Protein 1WP7 (pdb70)

Secondary structure (DSSP, 8-state):
-HHHHHHHHHHHHHHHHHHHHHHHHHHHHHHH---HHHHHHHHHHHHHHHHHHHHHHHHHHTT-/-HHHHHHHHHHHHHHHHHHHHHHHHHHHHHHH--HHHHHHHHHHHHHHHHHHHHHHHHHHTT-/-HHHHHHHHHHH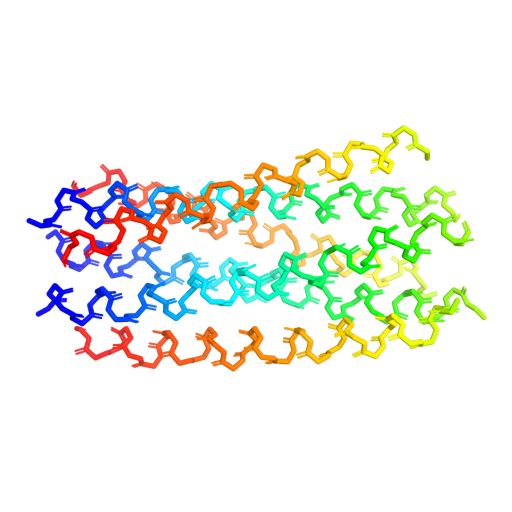HHHHHHHHHHHHHHHHHHHH--HHHHHHHHHHHHHHHHHHHHHHHHHT-

Solvent-accessible surface area: 8552 Å² total; per-residue (Å²): 84,47,117,78,1,38,41,0,2,79,14,2,2,68,0,0,34,30,8,6,52,6,14,70,36,8,13,117,0,0,68,44,56,146,117,42,86,57,44,18,67,38,0,68,110,1,4,85,59,0,57,85,70,0,121,53,0,47,156,41,5,114,67,34,90,44,121,83,1,46,41,0,2,82,17,1,2,63,0,0,34,35,8,5,50,2,13,55,58,6,13,113,0,3,85,60,68,109,32,90,56,28,24,71,30,0,65,101,9,3,66,64,0,48,83,72,2,135,74,0,64,131,38,4,109,63,34,103,65,75,91,0,49,45,0,2,75,14,0,3,53,0,0,27,29,9,6,49,2,14,45,38,8,9,112,9,5,92,81,112,118,92,63,27,70,41,0,71,103,3,4,79,63,0,57,68,81,5,112,75,0,62,154,50,2,97,64,31

GO terms:
  GO:0055036 virion membrane (C, EXP)
  GO:0020002 host cell plasma membrane (C, EXP)
  GO:0039663 membrane fusion involved in viral entry into host cell (P, IDA)

CATH classification: 1.10.287.770

Nearest PDB structures (foldseek):
  1wp7-assembly1_A  TM=1.016E+00  e=1.579E-08  Henipavirus nipahense
  1wp8-assembly1_A  TM=1.008E+00  e=9.014E-08  Henipavirus hendraense
  1wp8-assembly1_B  TM=9.893E-01  e=4.240E-07  Henipavirus hendraense
  1wp7-assembly1_B  TM=1.016E+00  e=4.095E-08  Henipavirus nipahense
  1wp8-assembly1_C  TM=9.743E-01  e=8.949E-07  Henipavirus hendraense

B-factor: mean 42.08, std 13.51, range [15.04, 91.25]

Foldseek 3Di:
DVVLLVQLVVLLVLLVVLQVVLVVLVVVLVVVVCVNVCSVVVSVVSNVSSVVSNVVSVVSVVVD/DVVLLVVLVVLLVLLVVLVVQLVVLVVVVVVVCVNCVSVVSNVVSNVSSVVSNVVSVVSVVVD/DVVLLVVLVVLLVLLVVLVVVLVVLVVVVVVVCPVSVVVSVVSNVSSVVSNVVSVVSVVVD

Sequence (188 aa):
NINKLKSSIESTNEAVVKLQETAEKTVYVLTALQDISSQISSMNQSLQQSKDYIKEAQRLLDTVNINKLKSSIESTNEAVVKLQETAEKTVYVLTALDISSQISSMNQSLQQSKDYIKEAQRLLDTVNINKLKSSIESTNEAVVKLQETAEKTVYVLTALSSQISSMNQSLQQSKDYIKEAQRLLDTV

Organism: Nipah virus (NCBI:txid3052225)

Structure (mmCIF, N/CA/C/O backbone):
data_1WP7
#
_entry.id   1WP7
#
_cell.length_a   31.664
_cell.length_b   31.725
_cell.length_c   51.256
_cell.angle_alpha   80.71
_cell.angle_beta   86.34
_cell.angle_gamma   65.81
#
_symmetry.space_group_name_H-M   'P 1'
#
loop_
_entity.id
_entity.type
_entity.pdbx_description
1 polymer 'fusion protein'
2 water water
#
loop_
_atom_site.group_PDB
_atom_site.id
_atom_site.type_symbol
_atom_site.label_atom_id
_atom_site.label_alt_id
_atom_site.label_comp_id
_atom_site.label_asym_id
_atom_site.label_entity_id
_atom_site.label_seq_id
_atom_site.pdbx_PDB_ins_code
_atom_site.Cartn_x
_atom_site.Cartn_y
_atom_site.Cartn_z
_atom_site.occupancy
_atom_site.B_iso_or_equiv
_atom_site.auth_seq_id
_atom_site.auth_comp_id
_atom_site.auth_asym_id
_atom_site.auth_atom_id
_atom_site.pdbx_PDB_model_num
ATOM 1 N N . ASN A 1 7 ? -13.391 19.506 30.014 1.00 63.90 143 ASN A N 1
ATOM 2 C CA . ASN A 1 7 ? -12.578 19.886 28.865 1.00 65.41 143 ASN A CA 1
ATOM 3 C C . ASN A 1 7 ? -11.421 18.898 28.739 1.00 63.90 143 ASN A C 1
ATOM 4 O O . ASN A 1 7 ? -10.907 18.663 27.648 1.00 65.56 143 ASN A O 1
ATOM 9 N N . ILE A 1 8 ? -11.022 18.321 29.869 1.00 61.42 144 ILE A N 1
ATOM 10 C CA . ILE A 1 8 ? -9.936 17.349 29.902 1.00 58.93 144 ILE A CA 1
ATOM 11 C C . ILE A 1 8 ? -10.368 16.022 29.290 1.00 59.13 144 ILE A C 1
ATOM 12 O O . ILE A 1 8 ? -9.681 15.479 28.425 1.00 53.73 144 ILE A O 1
ATOM 17 N N . ASN A 1 9 ? -11.500 15.499 29.753 1.00 58.76 145 ASN A N 1
ATOM 18 C CA . ASN A 1 9 ? -12.016 14.228 29.251 1.00 64.44 145 ASN A CA 1
ATOM 19 C C . ASN A 1 9 ? -12.254 14.329 27.748 1.00 62.20 145 ASN A C 1
ATOM 20 O O . ASN A 1 9 ? -12.105 13.351 27.011 1.00 61.49 145 ASN A O 1
ATOM 25 N N . LYS A 1 10 ? -12.625 15.522 27.299 1.00 59.60 146 LYS A N 1
ATOM 26 C CA . LYS A 1 10 ? -12.857 15.763 25.881 1.00 56.78 146 LYS A CA 1
ATOM 27 C C . LYS A 1 10 ? -11.522 15.655 25.150 1.00 50.94 146 LYS A C 1
ATOM 28 O O . LYS A 1 10 ? -11.393 14.936 24.163 1.00 44.37 146 LYS A O 1
ATOM 34 N N . LEU A 1 11 ? -10.528 16.381 25.644 1.00 49.94 147 LEU A N 1
ATOM 35 C CA . LEU A 1 11 ? -9.201 16.359 25.042 1.00 52.65 147 LEU A CA 1
ATOM 36 C C . LEU A 1 11 ? -8.646 14.945 25.016 1.00 50.37 147 LEU A C 1
ATOM 37 O O . LEU A 1 11 ? -8.127 14.488 23.997 1.00 48.23 147 LEU A O 1
ATOM 42 N N . LYS A 1 12 ? -8.756 14.256 26.145 1.00 51.68 148 LYS A N 1
ATOM 43 C CA . LYS A 1 12 ? -8.275 12.889 26.241 1.00 46.41 148 LYS A CA 1
ATOM 44 C C . LYS A 1 12 ? -8.957 12.026 25.185 1.00 39.59 148 LYS A C 1
ATOM 45 O O . LYS A 1 12 ? -8.303 11.282 24.451 1.00 37.62 148 LYS A O 1
ATOM 51 N N . SER A 1 13 ? -10.276 12.141 25.109 1.00 28.59 149 SER A N 1
ATOM 52 C CA . SER A 1 13 ? -11.057 11.363 24.158 1.00 38.08 149 SER A CA 1
ATOM 53 C C . SER A 1 13 ? -10.690 11.698 22.718 1.00 36.10 149 SER A C 1
ATOM 54 O O . SER A 1 13 ? -10.806 10.860 21.820 1.00 36.00 149 SER A O 1
ATOM 57 N N . SER A 1 14 ? -10.245 12.932 22.512 1.00 41.72 150 SER A N 1
ATOM 58 C CA . SER A 1 14 ? -9.853 13.412 21.193 1.00 46.01 150 SER A CA 1
ATOM 59 C C . SER A 1 14 ? -8.536 12.759 20.778 1.00 42.41 150 SER A C 1
ATOM 60 O O . SER A 1 14 ? -8.389 12.280 19.649 1.00 37.93 150 SER A O 1
ATOM 63 N N . ILE A 1 15 ? -7.589 12.740 21.713 1.00 42.07 151 ILE A N 1
ATOM 64 C CA . ILE A 1 15 ? -6.268 12.150 21.497 1.00 44.57 151 ILE A CA 1
ATOM 65 C C . ILE A 1 15 ? -6.349 10.648 21.246 1.00 45.27 151 ILE A C 1
ATOM 66 O O . ILE A 1 15 ? -5.594 10.101 20.436 1.00 43.73 151 ILE A O 1
ATOM 71 N N . GLU A 1 16 ? -7.257 9.983 21.954 1.00 45.98 152 GLU A N 1
ATOM 72 C CA . GLU A 1 16 ? -7.437 8.551 21.794 1.00 41.22 152 GLU A CA 1
ATOM 73 C C . GLU A 1 16 ? -7.723 8.216 20.331 1.00 39.42 152 GLU A C 1
ATOM 74 O O . GLU A 1 16 ? -7.103 7.317 19.770 1.00 42.35 152 GLU A O 1
ATOM 80 N N . SER A 1 17 ? -8.659 8.938 19.716 1.00 36.18 153 SER A N 1
ATOM 81 C CA . SER A 1 17 ? -8.997 8.703 18.317 1.00 37.51 153 SER A CA 1
ATOM 82 C C . SER A 1 17 ? -7.811 9.084 17.442 1.00 36.79 153 SER A C 1
ATOM 83 O O . SER A 1 17 ? -7.548 8.446 16.412 1.00 31.00 153 SER A O 1
ATOM 86 N N . THR A 1 18 ? -7.095 10.129 17.849 1.00 32.61 154 THR A N 1
ATOM 87 C CA . THR A 1 18 ? -5.919 10.532 17.094 1.00 30.12 154 THR A CA 1
ATOM 88 C C . THR A 1 18 ? -4.978 9.338 17.094 1.00 29.39 154 THR A C 1
ATOM 89 O O . THR A 1 18 ? -4.536 8.876 16.040 1.00 26.98 154 THR A O 1
ATOM 93 N N . ASN A 1 19 ? -4.686 8.833 18.286 1.00 27.89 155 ASN A N 1
ATOM 94 C CA . ASN A 1 19 ? -3.786 7.700 18.402 1.00 28.39 155 ASN A CA 1
ATOM 95 C C . ASN A 1 19 ? -4.253 6.529 17.557 1.00 23.05 155 ASN A C 1
ATOM 96 O O . ASN A 1 19 ? -3.448 5.903 16.869 1.00 26.83 155 ASN A O 1
ATOM 101 N N . GLU A 1 20 ? -5.548 6.236 17.592 1.00 20.97 156 GLU A N 1
ATOM 102 C CA . GLU A 1 20 ? -6.083 5.150 16.788 1.00 29.37 156 GLU A CA 1
ATOM 103 C C . GLU A 1 20 ? -5.811 5.415 15.300 1.00 34.49 156 GLU A C 1
ATOM 104 O O . GLU A 1 20 ? -5.473 4.492 14.555 1.00 35.14 156 GLU A O 1
ATOM 110 N N . ALA A 1 21 ? -5.960 6.671 14.871 1.00 31.51 157 ALA A N 1
ATOM 111 C CA . ALA A 1 21 ? -5.698 7.035 13.478 1.00 30.09 157 ALA A CA 1
ATOM 112 C C . ALA A 1 21 ? -4.223 6.801 13.195 1.00 27.89 157 ALA A C 1
ATOM 113 O O . ALA A 1 21 ? -3.849 6.381 12.105 1.00 33.11 157 ALA A O 1
ATOM 115 N N . VAL A 1 22 ? -3.378 7.068 14.181 1.00 26.62 158 VAL A N 1
ATOM 116 C CA . VAL A 1 22 ? -1.956 6.847 13.984 1.00 31.62 158 VAL A CA 1
ATOM 117 C C . VAL A 1 22 ? -1.682 5.349 13.826 1.00 29.06 158 VAL A C 1
ATOM 118 O O . VAL A 1 22 ? -0.940 4.946 12.929 1.00 25.52 158 VAL A O 1
ATOM 122 N N . VAL A 1 23 ? -2.295 4.531 14.682 1.00 28.85 159 VAL A N 1
ATOM 123 C CA . VAL A 1 23 ? -2.108 3.078 14.623 1.00 26.09 159 VAL A CA 1
ATOM 124 C C . VAL A 1 23 ? -2.471 2.559 13.239 1.00 30.02 159 VAL A C 1
ATOM 125 O O . VAL A 1 23 ? -1.815 1.666 12.693 1.00 30.47 159 VAL A O 1
ATOM 129 N N . LYS A 1 24 ? -3.514 3.140 12.665 1.00 30.62 160 LYS A N 1
ATOM 130 C CA . LYS A 1 24 ? -3.973 2.709 11.366 1.00 29.36 160 LYS A CA 1
ATOM 131 C C . LYS A 1 24 ? -3.043 3.060 10.221 1.00 26.14 160 LYS A C 1
ATOM 132 O O . LYS A 1 24 ? -2.986 2.337 9.232 1.00 25.80 160 LYS A O 1
ATOM 138 N N . LEU A 1 25 ? -2.309 4.161 10.352 1.00 27.31 161 LEU A N 1
ATOM 139 C CA . LEU A 1 25 ? -1.360 4.530 9.317 1.00 26.90 161 LEU A CA 1
ATOM 140 C C . LEU A 1 25 ? -0.200 3.541 9.425 1.00 32.13 161 LEU A C 1
ATOM 141 O O . LEU A 1 25 ? 0.353 3.103 8.416 1.00 32.42 161 LEU A O 1
ATOM 146 N N . GLN A 1 26 ? 0.145 3.185 10.663 1.00 29.67 162 GLN A N 1
ATOM 147 C CA . GLN A 1 26 ? 1.210 2.234 10.923 1.00 25.59 162 GLN A CA 1
ATOM 148 C C . GLN A 1 26 ? 0.867 0.882 10.280 1.00 28.06 162 GLN A C 1
ATOM 149 O O . GLN A 1 26 ? 1.723 0.247 9.661 1.00 27.15 162 GLN A O 1
ATOM 155 N N . GLU A 1 27 ? -0.376 0.436 10.419 1.00 24.89 163 GLU A N 1
ATOM 156 C CA . GLU A 1 27 ? -0.761 -0.828 9.799 1.00 29.22 163 GLU A CA 1
ATOM 157 C C . GLU A 1 27 ? -0.678 -0.671 8.283 1.00 29.16 163 GLU A C 1
ATOM 158 O O . GLU A 1 27 ? -0.263 -1.584 7.573 1.00 28.98 163 GLU A O 1
ATOM 164 N N . THR A 1 28 ? -1.065 0.498 7.789 1.00 32.14 164 THR A N 1
ATOM 165 C CA . THR A 1 28 ? -1.022 0.745 6.358 1.00 30.50 164 THR A CA 1
ATOM 166 C C . THR A 1 28 ? 0.438 0.744 5.871 1.00 29.33 164 THR A C 1
ATOM 167 O O . THR A 1 28 ? 0.753 0.175 4.825 1.00 32.64 164 THR A O 1
ATOM 171 N N . ALA A 1 29 ? 1.322 1.367 6.647 1.00 26.19 165 ALA A N 1
ATOM 172 C CA . ALA A 1 29 ? 2.747 1.434 6.315 1.00 29.87 165 ALA A CA 1
ATOM 173 C C . ALA A 1 29 ? 3.407 0.057 6.323 1.00 33.18 165 ALA A C 1
ATOM 174 O O . ALA A 1 29 ? 4.247 -0.235 5.466 1.00 27.46 165 ALA A O 1
ATOM 176 N N . GLU A 1 30 ? 3.053 -0.788 7.289 1.00 34.80 166 GLU A N 1
ATOM 177 C CA . GLU A 1 30 ? 3.657 -2.117 7.318 1.00 38.38 166 GLU A CA 1
ATOM 178 C C . GLU A 1 30 ? 3.249 -2.880 6.065 1.00 34.99 166 GLU A C 1
ATOM 179 O O . GLU A 1 30 ? 4.041 -3.636 5.516 1.00 31.11 166 GLU A O 1
ATOM 185 N N . LYS A 1 31 ? 2.023 -2.667 5.595 1.00 31.52 167 LYS A N 1
ATOM 186 C CA . LYS A 1 31 ? 1.582 -3.326 4.373 1.00 27.61 167 LYS A CA 1
ATOM 187 C C . LYS A 1 31 ? 2.382 -2.764 3.192 1.00 33.33 167 LYS A C 1
ATOM 188 O O . LYS A 1 31 ? 2.659 -3.475 2.221 1.00 35.51 167 LYS A O 1
ATOM 194 N N . THR A 1 32 ? 2.749 -1.485 3.281 1.00 30.24 168 THR A N 1
ATOM 195 C CA . THR A 1 32 ? 3.525 -0.836 2.231 1.00 29.80 168 THR A CA 1
ATOM 196 C C . THR A 1 32 ? 4.882 -1.506 2.087 1.00 30.04 168 THR A C 1
ATOM 197 O O . THR A 1 32 ? 5.315 -1.838 0.983 1.00 25.43 168 THR A O 1
ATOM 201 N N . VAL A 1 33 ? 5.552 -1.668 3.223 1.00 27.61 169 VAL A N 1
ATOM 202 C CA . VAL A 1 33 ? 6.863 -2.293 3.286 1.00 30.14 169 VAL A CA 1
ATOM 203 C C . VAL A 1 33 ? 6.787 -3.675 2.665 1.00 29.31 169 VAL A C 1
ATOM 204 O O . VAL A 1 33 ? 7.709 -4.118 1.980 1.00 34.64 169 VAL A O 1
ATOM 208 N N . TYR A 1 34 ? 5.677 -4.352 2.911 1.00 27.74 170 TYR A N 1
ATOM 209 C CA . TYR A 1 34 ? 5.473 -5.681 2.377 1.00 36.16 170 TYR A CA 1
ATOM 210 C C . TYR A 1 34 ? 5.300 -5.646 0.848 1.00 41.91 170 TYR A C 1
ATOM 211 O O . TYR A 1 34 ? 5.910 -6.443 0.133 1.00 42.50 170 TYR A O 1
ATOM 220 N N . VAL A 1 35 ? 4.479 -4.726 0.344 1.00 34.33 171 VAL A N 1
ATOM 221 C CA . VAL A 1 35 ? 4.264 -4.638 -1.093 1.00 36.33 171 VAL A CA 1
ATOM 222 C C . VAL A 1 35 ? 5.522 -4.200 -1.831 1.00 39.07 171 VAL A C 1
ATOM 223 O O . VAL A 1 35 ? 5.828 -4.724 -2.903 1.00 37.57 171 VAL A O 1
ATOM 227 N N . LEU A 1 36 ? 6.248 -3.239 -1.267 1.00 36.93 172 LEU A N 1
ATOM 228 C CA . LEU A 1 36 ? 7.475 -2.761 -1.895 1.00 39.97 172 LEU A CA 1
ATOM 229 C C . LEU A 1 36 ? 8.462 -3.907 -1.977 1.00 41.63 172 LEU A C 1
ATOM 230 O O . LEU A 1 36 ? 9.168 -4.061 -2.973 1.00 41.51 172 LEU A O 1
ATOM 235 N N . THR A 1 37 ? 8.520 -4.699 -0.913 1.00 38.37 173 THR A N 1
ATOM 236 C CA . THR A 1 37 ? 9.401 -5.852 -0.888 1.00 46.22 173 THR A CA 1
ATOM 237 C C . THR A 1 37 ? 8.966 -6.772 -2.030 1.00 49.87 173 THR A C 1
ATOM 238 O O . THR A 1 37 ? 9.756 -7.098 -2.915 1.00 49.07 173 THR A O 1
ATOM 242 N N . ALA A 1 38 ? 7.697 -7.163 -2.012 1.00 51.30 174 ALA A N 1
ATOM 243 C CA . ALA A 1 38 ? 7.148 -8.050 -3.029 1.00 54.35 174 ALA A CA 1
ATOM 244 C C . ALA A 1 38 ? 7.463 -7.634 -4.463 1.00 55.95 174 ALA A C 1
ATOM 245 O O . ALA A 1 38 ? 7.810 -8.476 -5.289 1.00 62.22 174 ALA A O 1
ATOM 247 N N . LEU A 1 39 ? 7.339 -6.344 -4.761 1.00 55.88 175 LEU A N 1
ATOM 248 C CA . LEU A 1 39 ? 7.604 -5.838 -6.109 1.00 54.79 175 LEU A CA 1
ATOM 249 C C . LEU A 1 39 ? 9.069 -5.971 -6.513 1.00 59.82 175 LEU A C 1
ATOM 250 O O . LEU A 1 39 ? 9.686 -5.013 -6.977 1.00 56.71 175 LEU A O 1
ATOM 255 N N . GLN A 1 40 ? 9.617 -7.170 -6.340 1.00 66.54 176 GLN A N 1
ATOM 256 C CA . GLN A 1 40 ? 11.010 -7.448 -6.674 1.00 68.68 176 GLN A CA 1
ATOM 257 C C . GLN A 1 40 ? 11.193 -8.925 -6.992 1.00 68.19 176 GLN A C 1
ATOM 258 O O . GLN A 1 40 ? 10.218 -9.674 -7.084 1.00 66.73 176 GLN A O 1
ATOM 264 N N . ASP A 1 53 ? -1.555 -11.233 -5.290 1.00 71.88 455 ASP A N 1
ATOM 265 C CA . ASP A 1 53 ? -1.816 -10.904 -3.895 1.00 70.70 455 ASP A CA 1
ATOM 266 C C . ASP A 1 53 ? -1.459 -9.451 -3.611 1.00 66.99 455 ASP A C 1
ATOM 267 O O . ASP A 1 53 ? -1.928 -8.876 -2.634 1.00 67.06 455 ASP A O 1
ATOM 272 N N . ILE A 1 54 ? -0.627 -8.856 -4.461 1.00 62.17 456 ILE A N 1
ATOM 273 C CA . ILE A 1 54 ? -0.247 -7.460 -4.277 1.00 53.92 456 ILE A CA 1
ATOM 274 C C . ILE A 1 54 ? -1.498 -6.594 -4.284 1.00 47.45 456 ILE A C 1
ATOM 275 O O . ILE A 1 54 ? -1.555 -5.562 -3.614 1.00 45.99 456 ILE A O 1
ATOM 280 N N . SER A 1 55 ? -2.497 -7.025 -5.046 1.00 39.68 457 SER A N 1
ATOM 281 C CA . SER A 1 55 ? -3.752 -6.298 -5.132 1.00 40.25 457 SER A CA 1
ATOM 282 C C . SER A 1 55 ? -4.548 -6.506 -3.851 1.00 36.88 457 SER A C 1
ATOM 283 O O . SER A 1 55 ? -5.323 -5.646 -3.449 1.00 39.89 457 SER A O 1
ATOM 286 N N . SER A 1 56 ? -4.365 -7.654 -3.211 1.00 34.78 458 SER A N 1
ATOM 287 C CA . SER A 1 56 ? -5.079 -7.913 -1.980 1.00 37.30 458 SER A CA 1
ATOM 288 C C . SER A 1 56 ? -4.426 -7.069 -0.886 1.00 33.52 458 SER A C 1
ATOM 289 O O . SER A 1 56 ? -5.103 -6.557 0.005 1.00 37.08 458 SER A O 1
ATOM 292 N N . GLN A 1 57 ? -3.113 -6.903 -0.972 1.00 29.37 459 GLN A N 1
ATOM 293 C CA . GLN A 1 57 ? -2.392 -6.101 0.005 1.00 30.66 459 GLN A CA 1
ATOM 294 C C . GLN A 1 57 ? -2.792 -4.633 -0.126 1.00 35.00 459 GLN A C 1
ATOM 295 O O . GLN A 1 57 ? -3.025 -3.955 0.875 1.00 32.37 459 GLN A O 1
ATOM 301 N N . ILE A 1 58 ? -2.856 -4.139 -1.362 1.00 34.06 460 ILE A N 1
ATOM 302 C CA . ILE A 1 58 ? -3.254 -2.755 -1.598 1.00 32.08 460 ILE A CA 1
ATOM 303 C C . ILE A 1 58 ? -4.666 -2.586 -1.045 1.00 29.74 460 ILE A C 1
ATOM 304 O O . ILE A 1 58 ? -4.973 -1.594 -0.382 1.00 34.20 460 ILE A O 1
ATOM 309 N N . SER A 1 59 ? -5.518 -3.572 -1.306 1.00 27.55 461 SER A N 1
ATOM 310 C CA . SER A 1 59 ? -6.880 -3.542 -0.812 1.00 24.26 461 SER A CA 1
ATOM 311 C C . SER A 1 59 ? -6.864 -3.401 0.700 1.00 30.29 461 SER A C 1
ATOM 312 O O . SER A 1 59 ? -7.683 -2.680 1.283 1.00 32.64 461 SER A O 1
ATOM 315 N N . SER A 1 60 ? -5.919 -4.096 1.326 1.00 27.95 462 SER A N 1
ATOM 316 C CA . SER A 1 60 ? -5.778 -4.078 2.770 1.00 25.84 462 SER A CA 1
ATOM 317 C C . SER A 1 60 ? -5.300 -2.711 3.229 1.00 21.09 462 SER A C 1
ATOM 318 O O . SER A 1 60 ? -5.750 -2.208 4.256 1.00 25.05 462 SER A O 1
ATOM 321 N N . MET A 1 61 ? -4.404 -2.099 2.460 1.00 26.24 463 MET A N 1
ATOM 322 C CA . MET A 1 61 ? -3.894 -0.782 2.812 1.00 26.87 463 MET A CA 1
ATOM 323 C C . MET A 1 61 ? -5.055 0.208 2.799 1.00 32.70 463 MET A C 1
ATOM 324 O O . MET A 1 61 ? -5.128 1.087 3.653 1.00 31.41 463 MET A O 1
ATOM 329 N N . ASN A 1 62 ? -5.960 0.060 1.830 1.00 31.22 464 ASN A N 1
ATOM 330 C CA . ASN A 1 62 ? -7.125 0.943 1.736 1.00 35.50 464 ASN A CA 1
ATOM 331 C C . ASN A 1 62 ? -8.059 0.727 2.912 1.00 35.74 464 ASN A C 1
ATOM 332 O O . ASN A 1 62 ? -8.767 1.644 3.342 1.00 38.75 464 ASN A O 1
ATOM 337 N N . GLN A 1 63 ? -8.070 -0.501 3.419 1.00 39.76 465 GLN A N 1
ATOM 338 C CA . GLN A 1 63 ? -8.921 -0.847 4.546 1.00 37.21 465 GLN A CA 1
ATOM 339 C C . GLN A 1 63 ? -8.522 -0.042 5.774 1.00 34.40 465 GLN A C 1
ATOM 340 O O . GLN A 1 63 ? -9.326 0.705 6.343 1.00 34.11 465 GLN A O 1
ATOM 346 N N . SER A 1 64 ? -7.266 -0.201 6.170 1.00 27.95 466 SER A N 1
ATOM 347 C CA . SER A 1 64 ? -6.738 0.480 7.342 1.00 29.76 466 SER A CA 1
ATOM 348 C C . SER A 1 64 ? -6.595 1.981 7.149 1.00 28.33 466 SER A C 1
ATOM 349 O O . SER A 1 64 ? -6.635 2.730 8.125 1.00 26.66 466 SER A O 1
ATOM 352 N N . LEU A 1 65 ? -6.430 2.414 5.899 1.00 26.85 467 LEU A N 1
ATOM 353 C CA . LEU A 1 65 ? -6.295 3.836 5.589 1.00 27.55 467 LEU A CA 1
ATOM 354 C C . LEU A 1 65 ? -7.646 4.522 5.705 1.00 29.72 467 LEU A C 1
ATOM 355 O O . LEU A 1 65 ? -7.723 5.724 5.980 1.00 32.05 467 LEU A O 1
ATOM 360 N N . GLN A 1 66 ? -8.709 3.761 5.467 1.00 30.60 468 GLN A N 1
ATOM 361 C CA . GLN A 1 66 ? -10.051 4.306 5.567 1.00 31.70 468 GLN A CA 1
ATOM 362 C C . GLN A 1 66 ? -10.354 4.447 7.054 1.00 29.44 468 GLN A C 1
ATOM 363 O O . GLN A 1 66 ? -10.862 5.463 7.510 1.00 27.40 468 GLN A O 1
ATOM 369 N N . GLN A 1 67 ? -10.032 3.414 7.817 1.00 30.38 469 GLN A N 1
ATOM 370 C CA . GLN A 1 67 ? -10.257 3.463 9.249 1.00 29.26 469 GLN A CA 1
ATOM 371 C C . GLN A 1 67 ? -9.459 4.621 9.830 1.00 28.99 469 GLN A C 1
ATOM 372 O O . GLN A 1 67 ? -9.961 5.358 10.677 1.00 33.50 469 GLN A O 1
ATOM 378 N N . SER A 1 68 ? -8.226 4.800 9.367 1.00 25.32 470 SER A N 1
ATOM 379 C CA . SER A 1 68 ? -7.422 5.895 9.876 1.00 26.03 470 SER A CA 1
ATOM 380 C C . SER A 1 68 ? -8.151 7.227 9.678 1.00 24.96 470 SER A C 1
ATOM 381 O O . SER A 1 68 ? -8.221 8.035 10.603 1.00 24.67 470 SER A O 1
ATOM 384 N N . LYS A 1 69 ? -8.698 7.442 8.480 1.00 23.90 471 LYS A N 1
ATOM 385 C CA . LYS A 1 69 ? -9.423 8.673 8.161 1.00 22.68 471 LYS A CA 1
ATOM 386 C C . LYS A 1 69 ? -10.692 8.825 8.993 1.00 22.42 471 LYS A C 1
ATOM 387 O O . LYS A 1 69 ? -11.062 9.936 9.379 1.00 22.49 471 LYS A O 1
ATOM 393 N N . ASP A 1 70 ? -11.356 7.708 9.275 1.00 24.99 472 ASP A N 1
ATOM 394 C CA . ASP A 1 70 ? -12.557 7.740 10.102 1.00 31.31 472 ASP A CA 1
ATOM 395 C C . ASP A 1 70 ? -12.161 8.161 11.522 1.00 36.77 472 ASP A C 1
ATOM 396 O O . ASP A 1 70 ? -12.856 8.940 12.169 1.00 36.75 472 ASP A O 1
ATOM 401 N N . TYR A 1 71 ? -11.038 7.634 12.002 1.00 39.25 473 TYR A N 1
ATOM 402 C CA . TYR A 1 71 ? -10.567 7.958 13.344 1.00 39.34 473 TYR A CA 1
ATOM 403 C C . TYR A 1 71 ? -10.182 9.417 13.506 1.00 36.62 473 TYR A C 1
ATOM 404 O O . TYR A 1 71 ? -10.644 10.074 14.442 1.00 40.49 473 TYR A O 1
ATOM 413 N N . ILE A 1 72 ? -9.338 9.936 12.618 1.00 36.45 474 ILE A N 1
ATOM 414 C CA . ILE A 1 72 ? -8.945 11.326 12.771 1.00 34.70 474 ILE A CA 1
ATOM 415 C C . ILE A 1 72 ? -10.133 12.263 12.589 1.00 32.47 474 ILE A C 1
ATOM 416 O O . ILE A 1 72 ? -10.168 13.329 13.203 1.00 24.76 474 ILE A O 1
ATOM 421 N N . LYS A 1 73 ? -11.092 11.878 11.746 1.00 35.10 475 LYS A N 1
ATOM 422 C CA . LYS A 1 73 ? -12.276 12.708 11.558 1.00 43.93 475 LYS A CA 1
ATOM 423 C C . LYS A 1 73 ? -13.026 12.698 12.885 1.00 40.02 475 LYS A C 1
ATOM 424 O O . LYS A 1 73 ? -13.732 13.640 13.218 1.00 43.85 475 LYS A O 1
ATOM 430 N N . GLU A 1 74 ? -12.853 11.625 13.647 1.00 45.18 476 GLU A N 1
ATOM 431 C CA . GLU A 1 74 ? -13.498 11.511 14.944 1.00 46.08 476 GLU A CA 1
ATOM 432 C C . GLU A 1 74 ? -12.778 12.428 15.931 1.00 43.09 476 GLU A C 1
ATOM 433 O O . GLU A 1 74 ? -13.411 13.173 16.683 1.00 42.77 476 GLU A O 1
ATOM 439 N N . ALA A 1 75 ? -11.450 12.379 15.913 1.00 37.69 477 ALA A N 1
ATOM 440 C CA . ALA A 1 75 ? -10.641 13.203 16.796 1.00 37.31 477 ALA A CA 1
ATOM 441 C C . ALA A 1 75 ? -10.924 14.676 16.561 1.00 39.67 477 ALA A C 1
ATOM 442 O O . ALA A 1 75 ? -11.105 15.443 17.514 1.00 36.18 477 ALA A O 1
ATOM 444 N N . GLN A 1 76 ? -10.949 15.056 15.287 1.00 34.74 478 GLN A N 1
ATOM 445 C CA . GLN A 1 76 ? -11.195 16.427 14.896 1.00 35.57 478 GLN A CA 1
ATOM 446 C C . GLN A 1 76 ? -12.535 16.930 15.416 1.00 36.81 478 GLN A C 1
ATOM 447 O O . GLN A 1 76 ? -12.615 18.025 15.974 1.00 36.81 478 GLN A O 1
ATOM 453 N N . ARG A 1 77 ? -13.583 16.133 15.221 1.00 38.82 479 ARG A N 1
ATOM 454 C CA . ARG A 1 77 ? -14.910 16.507 15.667 1.00 38.25 479 ARG A CA 1
ATOM 455 C C . ARG A 1 77 ? -14.905 16.687 17.181 1.00 49.04 479 ARG A C 1
ATOM 456 O O . ARG A 1 77 ? -15.402 17.690 17.705 1.00 50.44 479 ARG A O 1
ATOM 464 N N . LEU A 1 78 ? -14.346 15.707 17.882 1.00 48.31 480 LEU A N 1
ATOM 465 C CA . LEU A 1 78 ? -14.276 15.772 19.330 1.00 46.68 480 LEU A CA 1
ATOM 466 C C . LEU A 1 78 ? -13.480 16.981 19.806 1.00 44.85 480 LEU A C 1
ATOM 467 O O . LEU A 1 78 ? -13.856 17.646 20.762 1.00 38.45 480 LEU A O 1
ATOM 472 N N . LEU A 1 79 ? -12.379 17.280 19.134 1.00 45.01 481 LEU A N 1
ATOM 473 C CA . LEU A 1 79 ? -11.567 18.411 19.552 1.00 47.05 481 LEU A CA 1
ATOM 474 C C . LEU A 1 79 ? -12.316 19.748 19.532 1.00 49.93 481 LEU A C 1
ATOM 475 O O . LEU A 1 79 ? -12.050 20.632 20.357 1.00 44.44 481 LEU A O 1
ATOM 480 N N . ASP A 1 80 ? -13.238 19.898 18.585 1.00 52.11 482 ASP A N 1
ATOM 481 C CA . ASP A 1 80 ? -14.034 21.119 18.476 1.00 58.04 482 ASP A CA 1
ATOM 482 C C . ASP A 1 80 ? -14.996 21.237 19.651 1.00 60.58 482 ASP A C 1
ATOM 483 O O . ASP A 1 80 ? -15.598 22.289 19.871 1.00 65.25 482 ASP A O 1
ATOM 488 N N . THR A 1 81 ? -15.132 20.147 20.398 1.00 61.30 483 THR A N 1
ATOM 489 C CA . THR A 1 81 ? -16.021 20.081 21.551 1.00 60.37 483 THR A CA 1
ATOM 490 C C . THR A 1 81 ? -15.374 20.648 22.822 1.00 58.99 483 THR A C 1
ATOM 491 O O . THR A 1 81 ? -16.017 20.758 23.866 1.00 57.84 483 THR A O 1
ATOM 495 N N . VAL A 1 82 ? -14.108 21.033 22.726 1.00 57.83 484 VAL A N 1
ATOM 496 C CA . VAL A 1 82 ? -13.394 21.579 23.874 1.00 58.38 484 VAL A CA 1
ATOM 497 C C . VAL A 1 82 ? -13.486 23.112 23.945 1.00 61.68 484 VAL A C 1
ATOM 498 O O . VAL A 1 82 ? -12.540 23.796 23.500 1.00 64.28 484 VAL A O 1
ATOM 502 N N . ASN B 1 7 ? -3.246 16.826 35.323 1.00 57.85 143 ASN B N 1
ATOM 503 C CA . ASN B 1 7 ? -3.939 16.320 34.144 1.00 56.68 143 ASN B CA 1
ATOM 504 C C . ASN B 1 7 ? -3.415 16.956 32.861 1.00 55.34 143 ASN B C 1
ATOM 505 O O . ASN B 1 7 ? -3.288 16.281 31.837 1.00 57.08 143 ASN B O 1
ATOM 510 N N . ILE B 1 8 ? -3.118 18.253 32.917 1.00 53.72 144 ILE B N 1
ATOM 511 C CA . ILE B 1 8 ? -2.585 18.960 31.756 1.00 54.11 144 ILE B CA 1
ATOM 512 C C . ILE B 1 8 ? -1.179 18.452 31.441 1.00 50.20 144 ILE B C 1
ATOM 513 O O . ILE B 1 8 ? -0.861 18.146 30.296 1.00 44.52 144 ILE B O 1
ATOM 518 N N . ASN B 1 9 ? -0.342 18.355 32.464 1.00 49.27 145 ASN B N 1
ATOM 519 C CA . ASN B 1 9 ? 1.020 17.869 32.282 1.00 52.20 145 ASN B CA 1
ATOM 520 C C . ASN B 1 9 ? 1.022 16.452 31.720 1.00 50.45 145 ASN B C 1
ATOM 521 O O . ASN B 1 9 ? 1.876 16.099 30.907 1.00 48.05 145 ASN B O 1
ATOM 526 N N . LYS B 1 10 ? 0.060 15.645 32.151 1.00 52.04 146 LYS B N 1
ATOM 527 C CA . LYS B 1 10 ? -0.045 14.280 31.658 1.00 57.14 146 LYS B CA 1
ATOM 528 C C . LYS B 1 10 ? -0.358 14.336 30.172 1.00 55.11 146 LYS B C 1
ATOM 529 O O . LYS B 1 10 ? 0.423 13.861 29.350 1.00 53.36 146 LYS B O 1
ATOM 535 N N . LEU B 1 11 ? -1.507 14.923 29.838 1.00 55.24 147 LEU B N 1
ATOM 536 C CA . LEU B 1 11 ? -1.928 15.056 28.448 1.00 51.83 147 LEU B CA 1
ATOM 537 C C . LEU B 1 11 ? -0.765 15.544 27.608 1.00 45.69 147 LEU B C 1
ATOM 538 O O . LEU B 1 11 ? -0.489 14.990 26.547 1.00 50.40 147 LEU B O 1
ATOM 543 N N . LYS B 1 12 ? -0.082 16.583 28.075 1.00 40.39 148 LYS B N 1
ATOM 544 C CA . LYS B 1 12 ? 1.063 17.096 27.334 1.00 38.69 148 LYS B CA 1
ATOM 545 C C . LYS B 1 12 ? 2.068 15.970 27.078 1.00 40.39 148 LYS B C 1
ATOM 546 O O . LYS B 1 12 ? 2.571 15.816 25.963 1.00 38.25 148 LYS B O 1
ATOM 552 N N . SER B 1 13 ? 2.346 15.184 28.112 1.00 39.81 149 SER B N 1
ATOM 553 C CA . SER B 1 13 ? 3.279 14.070 28.007 1.00 39.36 149 SER B CA 1
ATOM 554 C C . SER B 1 13 ? 2.826 13.012 26.999 1.00 34.94 149 SER B C 1
ATOM 555 O O . SER B 1 13 ? 3.640 12.478 26.236 1.00 33.24 149 SER B O 1
ATOM 558 N N . SER B 1 14 ? 1.531 12.712 26.990 1.00 30.25 150 SER B N 1
ATOM 559 C CA . SER B 1 14 ? 1.006 11.720 26.062 1.00 39.39 150 SER B CA 1
ATOM 560 C C . SER B 1 14 ? 1.103 12.188 24.617 1.00 36.24 150 SER B C 1
ATOM 561 O O . SER B 1 14 ? 1.564 11.444 23.757 1.00 34.59 150 SER B O 1
ATOM 564 N N . ILE B 1 15 ? 0.678 13.421 24.361 1.00 39.85 151 ILE B N 1
ATOM 565 C CA . ILE B 1 15 ? 0.711 13.986 23.012 1.00 45.85 151 ILE B CA 1
ATOM 566 C C . ILE B 1 15 ? 2.132 14.066 22.447 1.00 44.32 151 ILE B C 1
ATOM 567 O O . ILE B 1 15 ? 2.348 13.905 21.243 1.00 37.17 151 ILE B O 1
ATOM 572 N N . GLU B 1 16 ? 3.095 14.329 23.322 1.00 41.64 152 GLU B N 1
ATOM 573 C CA . GLU B 1 16 ? 4.484 14.446 22.913 1.00 39.61 152 GLU B CA 1
ATOM 574 C C . GLU B 1 16 ? 4.929 13.131 22.271 1.00 36.61 152 GLU B C 1
ATOM 575 O O . GLU B 1 16 ? 5.597 13.131 21.232 1.00 31.00 152 GLU B O 1
ATOM 581 N N . SER B 1 17 ? 4.541 12.015 22.888 1.00 35.41 153 SER B N 1
ATOM 582 C CA . SER B 1 17 ? 4.871 10.691 22.366 1.00 37.75 153 SER B CA 1
ATOM 583 C C . SER B 1 17 ? 4.124 10.447 21.059 1.00 36.78 153 SER B C 1
ATOM 584 O O . SER B 1 17 ? 4.631 9.773 20.162 1.00 35.21 153 SER B O 1
ATOM 587 N N . THR B 1 18 ? 2.911 10.989 20.959 1.00 33.56 154 THR B N 1
ATOM 588 C CA . THR B 1 18 ? 2.119 10.848 19.740 1.00 34.31 154 THR B CA 1
ATOM 589 C C . THR B 1 18 ? 2.856 11.515 18.578 1.00 27.22 154 THR B C 1
ATOM 590 O O . THR B 1 18 ? 2.967 10.943 17.488 1.00 28.88 154 THR B O 1
ATOM 594 N N . ASN B 1 19 ? 3.370 12.720 18.820 1.00 32.06 155 ASN B N 1
ATOM 595 C CA . ASN B 1 19 ? 4.104 13.454 17.793 1.00 29.49 155 ASN B CA 1
ATOM 596 C C . ASN B 1 19 ? 5.360 12.693 17.356 1.00 30.03 155 ASN B C 1
ATOM 597 O O . ASN B 1 19 ? 5.707 12.680 16.172 1.00 28.29 155 ASN B O 1
ATOM 602 N N . GLU B 1 20 ? 6.036 12.060 18.311 1.00 31.33 156 GLU B N 1
ATOM 603 C CA . GLU B 1 20 ? 7.227 11.274 18.003 1.00 28.97 156 GLU B CA 1
ATOM 604 C C . GLU B 1 20 ? 6.820 10.191 17.018 1.00 25.77 156 GLU B C 1
ATOM 605 O O . GLU B 1 20 ? 7.509 9.955 16.018 1.00 25.72 156 GLU B O 1
ATOM 611 N N . ALA B 1 21 ? 5.689 9.545 17.297 1.00 16.84 157 ALA B N 1
ATOM 612 C CA . ALA B 1 21 ? 5.194 8.497 16.423 1.00 18.06 157 ALA B CA 1
ATOM 613 C C . ALA B 1 21 ? 4.919 9.008 15.009 1.00 26.94 157 ALA B C 1
ATOM 614 O O . ALA B 1 21 ? 5.185 8.302 14.031 1.00 29.49 157 ALA B O 1
ATOM 616 N N . VAL B 1 22 ? 4.390 10.230 14.897 1.00 29.82 158 VAL B N 1
ATOM 617 C CA . VAL B 1 22 ? 4.098 10.822 13.585 1.00 28.99 158 VAL B CA 1
ATOM 618 C C . VAL B 1 22 ? 5.395 11.159 12.846 1.00 23.34 158 VAL B C 1
ATOM 619 O O . VAL B 1 22 ? 5.498 10.958 11.643 1.00 23.87 158 VAL B O 1
ATOM 623 N N . VAL B 1 23 ? 6.387 11.656 13.574 1.00 21.30 159 VAL B N 1
ATOM 624 C CA . VAL B 1 23 ? 7.676 11.962 12.963 1.00 20.68 159 VAL B CA 1
ATOM 625 C C . VAL B 1 23 ? 8.193 10.693 12.301 1.00 26.81 159 VAL B C 1
ATOM 626 O O . VAL B 1 23 ? 8.572 10.703 11.119 1.00 27.39 159 VAL B O 1
ATOM 630 N N . LYS B 1 24 ? 8.182 9.600 13.065 1.00 26.35 160 LYS B N 1
ATOM 631 C CA . LYS B 1 24 ? 8.656 8.312 12.578 1.00 28.40 160 LYS B CA 1
ATOM 632 C C . LYS B 1 24 ? 7.927 7.798 11.343 1.00 28.60 160 LYS B C 1
ATOM 633 O O . LYS B 1 24 ? 8.552 7.187 10.470 1.00 30.22 160 LYS B O 1
ATOM 639 N N . LEU B 1 25 ? 6.616 8.019 11.268 1.00 28.82 161 LEU B N 1
ATOM 640 C CA . LEU B 1 25 ? 5.869 7.584 10.092 1.00 30.45 161 LEU B CA 1
ATOM 641 C C . LEU B 1 25 ? 6.252 8.501 8.931 1.00 29.61 161 LEU B C 1
ATOM 642 O O . LEU B 1 25 ? 6.345 8.058 7.783 1.00 29.40 161 LEU B O 1
ATOM 647 N N . GLN B 1 26 ? 6.479 9.778 9.229 1.00 26.66 162 GLN B N 1
ATOM 648 C CA . GLN B 1 26 ? 6.871 10.710 8.178 1.00 30.66 162 GLN B CA 1
ATOM 649 C C . GLN B 1 26 ? 8.211 10.222 7.637 1.00 31.71 162 GLN B C 1
ATOM 650 O O . GLN B 1 26 ? 8.409 10.130 6.419 1.00 29.40 162 GLN B O 1
ATOM 656 N N . GLU B 1 27 ? 9.121 9.884 8.547 1.00 29.12 163 GLU B N 1
ATOM 657 C CA . GLU B 1 27 ? 10.428 9.381 8.139 1.00 28.59 163 GLU B CA 1
ATOM 658 C C . GLU B 1 27 ? 10.227 8.143 7.279 1.00 28.33 163 GLU B C 1
ATOM 659 O O . GLU B 1 27 ? 10.921 7.954 6.285 1.00 27.41 163 GLU B O 1
ATOM 665 N N . THR B 1 28 ? 9.249 7.320 7.656 1.00 28.92 164 THR B N 1
ATOM 666 C CA . THR B 1 28 ? 8.935 6.103 6.924 1.00 27.29 164 THR B CA 1
ATOM 667 C C . THR B 1 28 ? 8.337 6.412 5.558 1.00 32.15 164 THR B C 1
ATOM 668 O O . THR B 1 28 ? 8.559 5.674 4.588 1.00 31.66 164 THR B O 1
ATOM 672 N N . ALA B 1 29 ? 7.549 7.485 5.493 1.00 33.26 165 ALA B N 1
ATOM 673 C CA . ALA B 1 29 ? 6.930 7.898 4.239 1.00 29.41 165 ALA B CA 1
ATOM 674 C C . ALA B 1 29 ? 8.037 8.407 3.332 1.00 26.75 165 ALA B C 1
ATOM 675 O O . ALA B 1 29 ? 8.034 8.149 2.130 1.00 29.64 165 ALA B O 1
ATOM 677 N N . GLU B 1 30 ? 8.990 9.121 3.925 1.00 27.53 166 GLU B N 1
ATOM 678 C CA . GLU B 1 30 ? 10.128 9.673 3.191 1.00 31.36 166 GLU B CA 1
ATOM 679 C C . GLU B 1 30 ? 10.857 8.563 2.424 1.00 33.75 166 GLU B C 1
ATOM 680 O O . GLU B 1 30 ? 11.169 8.701 1.241 1.00 29.03 166 GLU B O 1
ATOM 686 N N . LYS B 1 31 ? 11.136 7.465 3.122 1.00 30.60 167 LYS B N 1
ATOM 687 C CA . LYS B 1 31 ? 11.816 6.329 2.524 1.00 30.81 167 LYS B CA 1
ATOM 688 C C . LYS B 1 31 ? 10.968 5.737 1.410 1.00 29.29 167 LYS B C 1
ATOM 689 O O . LYS B 1 31 ? 11.497 5.362 0.372 1.00 25.89 167 LYS B O 1
ATOM 695 N N . THR 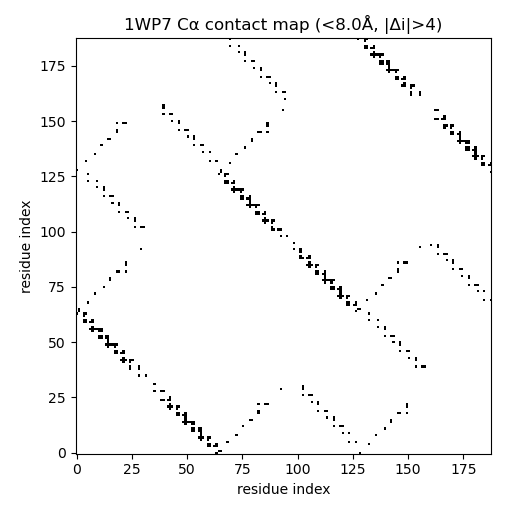B 1 32 ? 9.654 5.664 1.630 1.00 28.22 168 THR B N 1
ATOM 696 C CA . THR B 1 32 ? 8.731 5.116 0.637 1.00 29.99 168 THR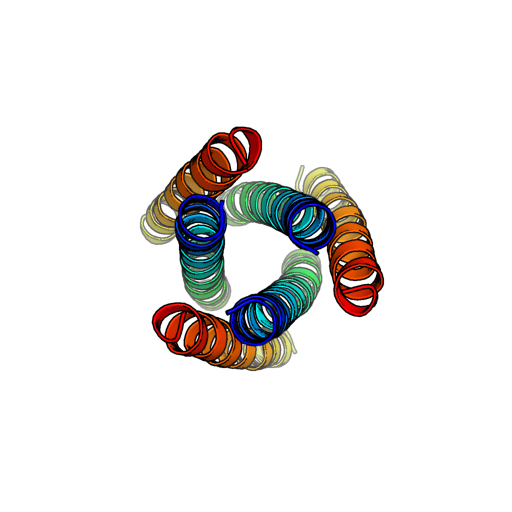 B CA 1
ATOM 697 C C . THR B 1 32 ? 8.817 5.906 -0.670 1.00 33.28 168 THR B C 1
ATOM 698 O O . THR B 1 32 ? 8.809 5.329 -1.757 1.00 34.37 168 THR B O 1
ATOM 702 N N . VAL B 1 33 ? 8.898 7.227 -0.556 1.00 33.21 169 VAL B N 1
ATOM 703 C CA . VAL B 1 33 ? 8.982 8.081 -1.728 1.00 32.71 169 VAL B CA 1
ATOM 704 C C . VAL B 1 33 ? 10.211 7.685 -2.514 1.00 33.28 169 VAL B C 1
ATOM 705 O O . VAL B 1 33 ? 10.148 7.484 -3.729 1.00 36.51 169 VAL B O 1
ATOM 709 N N . TYR B 1 34 ? 11.331 7.576 -1.809 1.00 38.11 170 TYR B N 1
ATOM 710 C CA . TYR B 1 34 ? 12.592 7.215 -2.443 1.00 40.13 170 TYR B CA 1
ATOM 711 C C . TYR B 1 34 ? 12.499 5.878 -3.194 1.00 35.42 170 TYR B C 1
ATOM 712 O O . TYR B 1 34 ? 12.919 5.787 -4.347 1.00 27.66 170 TYR B O 1
ATOM 721 N N . VAL B 1 35 ? 11.940 4.853 -2.547 1.00 30.66 171 VAL B N 1
ATOM 722 C CA . VAL B 1 35 ? 11.793 3.537 -3.174 1.00 33.79 171 VAL B CA 1
ATOM 723 C C . VAL B 1 35 ? 10.870 3.549 -4.397 1.00 39.93 171 VAL B C 1
ATOM 724 O O . VAL B 1 35 ? 11.109 2.823 -5.370 1.00 36.50 171 VAL B O 1
ATOM 728 N N . LEU B 1 36 ? 9.815 4.358 -4.349 1.00 36.24 172 LEU B N 1
ATOM 729 C CA . LEU B 1 36 ? 8.884 4.441 -5.473 1.00 39.89 172 LEU B CA 1
ATOM 730 C C . LEU B 1 36 ? 9.571 4.974 -6.715 1.00 36.05 172 LEU B C 1
ATOM 731 O O . LEU B 1 36 ? 9.393 4.442 -7.805 1.00 35.68 172 LEU B O 1
ATOM 736 N N . THR B 1 37 ? 10.353 6.033 -6.531 1.00 43.46 173 THR B N 1
ATOM 737 C CA . THR B 1 37 ? 11.098 6.649 -7.622 1.00 45.04 173 THR B CA 1
ATOM 738 C C . THR B 1 37 ? 11.946 5.568 -8.275 1.00 50.39 173 THR B C 1
ATOM 739 O O . THR B 1 37 ? 11.866 5.341 -9.482 1.00 53.33 173 THR B O 1
ATOM 743 N N . ALA B 1 38 ? 12.751 4.900 -7.453 1.00 54.10 174 ALA B N 1
ATOM 744 C CA . ALA B 1 38 ? 13.640 3.840 -7.907 1.00 53.86 174 ALA B CA 1
ATOM 745 C C . ALA B 1 38 ? 12.930 2.801 -8.766 1.00 54.28 174 ALA B C 1
ATOM 746 O O . ALA B 1 38 ? 13.386 2.477 -9.865 1.00 53.94 174 ALA B O 1
ATOM 748 N N . LEU B 1 39 ? 11.817 2.279 -8.257 1.00 53.55 175 LEU B N 1
ATOM 749 C CA . LEU B 1 39 ? 11.050 1.262 -8.970 1.00 55.28 175 LEU B CA 1
ATOM 750 C C . LEU B 1 39 ? 10.566 1.732 -10.339 1.00 52.64 175 LEU B C 1
ATOM 751 O O . LEU B 1 39 ? 10.242 2.904 -10.525 1.00 59.28 175 LEU B O 1
ATOM 756 N N . ASP B 1 53 ? 19.563 1.285 -4.001 1.00 65.34 455 ASP B N 1
ATOM 757 C CA . ASP B 1 53 ? 19.633 0.522 -2.761 1.00 62.52 455 ASP B CA 1
ATOM 758 C C . ASP B 1 53 ? 18.276 0.453 -2.064 1.00 58.60 455 ASP B C 1
ATOM 759 O O . ASP B 1 53 ? 18.070 1.064 -1.014 1.00 59.68 455 ASP B O 1
ATOM 764 N N . ILE B 1 54 ? 17.345 -0.290 -2.654 1.00 51.06 456 ILE B N 1
ATOM 765 C CA . ILE B 1 54 ? 16.020 -0.425 -2.064 1.00 49.04 456 ILE B CA 1
ATOM 766 C C . ILE B 1 54 ? 16.076 -1.267 -0.796 1.00 45.52 456 ILE B C 1
ATOM 767 O O . ILE B 1 54 ? 15.317 -1.031 0.143 1.00 44.26 456 ILE B O 1
ATOM 772 N N . SER B 1 55 ? 16.967 -2.254 -0.783 1.00 42.17 457 SER B N 1
ATOM 773 C CA . SER B 1 55 ? 17.131 -3.122 0.378 1.00 44.32 457 SER B CA 1
ATOM 774 C C . SER B 1 55 ? 17.420 -2.291 1.630 1.00 38.43 457 SER B C 1
ATOM 775 O O . SER B 1 55 ? 16.783 -2.477 2.663 1.00 35.47 457 SER B O 1
ATOM 778 N N . SER B 1 56 ? 18.377 -1.371 1.530 1.00 35.03 458 SER B N 1
ATOM 779 C CA . SER B 1 56 ? 18.737 -0.532 2.665 1.00 32.21 458 SER B CA 1
ATOM 780 C C . SER B 1 56 ? 17.611 0.420 3.056 1.00 37.83 458 SER B C 1
ATOM 781 O O . SER B 1 56 ? 17.489 0.802 4.221 1.00 31.73 458 SER B O 1
ATOM 784 N N . GLN B 1 57 ? 16.784 0.799 2.087 1.00 33.01 459 GLN B N 1
ATOM 785 C CA . GLN B 1 57 ? 15.673 1.688 2.374 1.00 39.98 459 GLN B CA 1
ATOM 786 C C . GLN B 1 57 ? 14.523 0.923 3.037 1.00 38.61 459 GLN B C 1
ATOM 787 O O . GLN B 1 57 ? 13.846 1.457 3.921 1.00 36.15 459 GLN B O 1
ATOM 793 N N . ILE B 1 58 ? 14.302 -0.322 2.613 1.00 35.70 460 ILE B N 1
ATOM 794 C CA . ILE B 1 58 ? 13.238 -1.143 3.186 1.00 37.56 460 ILE B CA 1
ATOM 795 C C . ILE B 1 58 ? 13.531 -1.383 4.666 1.00 42.16 460 ILE B C 1
ATOM 796 O O . ILE B 1 58 ? 12.616 -1.412 5.488 1.00 45.31 460 ILE B O 1
ATOM 801 N N . SER B 1 59 ? 14.806 -1.563 5.000 1.00 37.13 461 SER B N 1
ATOM 802 C CA . SER B 1 59 ? 15.211 -1.786 6.383 1.00 42.32 461 SER B CA 1
ATOM 803 C C . SER B 1 59 ? 14.987 -0.514 7.200 1.00 41.03 461 SER B C 1
ATOM 804 O O . SER B 1 59 ? 14.478 -0.567 8.327 1.00 41.43 461 SER B O 1
ATOM 807 N N . SER B 1 60 ? 15.370 0.621 6.617 1.00 35.36 462 SER B N 1
ATOM 808 C CA . SER B 1 60 ? 15.204 1.916 7.253 1.00 30.46 462 SER B CA 1
ATOM 809 C C . SER B 1 60 ? 13.733 2.089 7.605 1.00 25.66 462 SER B C 1
ATOM 810 O O . SER B 1 60 ? 13.393 2.353 8.760 1.00 18.83 462 SER B O 1
ATOM 813 N N . MET B 1 61 ? 12.881 1.911 6.594 1.00 30.36 463 MET B N 1
ATOM 814 C CA . MET B 1 61 ? 11.424 2.000 6.715 1.00 30.17 463 MET B CA 1
ATOM 815 C C . MET B 1 61 ? 10.874 1.161 7.852 1.00 30.62 463 MET B C 1
ATOM 816 O O . MET B 1 61 ? 10.001 1.605 8.601 1.00 34.60 463 MET B O 1
ATOM 821 N N . ASN B 1 62 ? 11.370 -0.062 7.966 1.00 30.19 464 ASN B N 1
ATOM 822 C CA . ASN B 1 62 ? 10.893 -0.954 9.000 1.00 36.26 464 ASN B CA 1
ATOM 823 C C . ASN B 1 62 ? 11.277 -0.556 10.416 1.00 35.60 464 ASN B C 1
ATOM 824 O 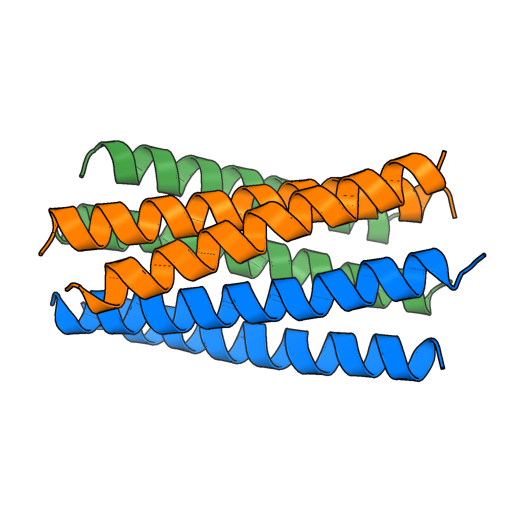O . ASN B 1 62 ? 10.489 -0.738 11.341 1.00 36.95 464 ASN B O 1
ATOM 829 N N . GLN B 1 63 ? 12.478 -0.020 10.596 1.00 35.51 465 GLN B N 1
ATOM 830 C CA . GLN B 1 63 ? 12.893 0.382 11.931 1.00 40.36 465 GLN B CA 1
ATOM 831 C C . GLN B 1 63 ? 12.192 1.669 12.345 1.00 38.68 465 GLN B C 1
ATOM 832 O O . GLN B 1 63 ? 11.766 1.811 13.497 1.00 35.60 465 GLN B O 1
ATOM 838 N N . SER B 1 64 ? 12.069 2.599 11.403 1.00 37.21 466 SER B N 1
ATOM 839 C CA . SER B 1 64 ? 11.384 3.858 11.665 1.00 34.73 466 SER B CA 1
ATOM 840 C C . SER B 1 64 ? 9.938 3.555 12.028 1.00 28.45 466 SER B C 1
ATOM 841 O O . SER B 1 64 ? 9.337 4.231 12.861 1.00 32.28 466 SER B O 1
ATOM 844 N N . LEU B 1 65 ? 9.378 2.530 11.398 1.00 29.47 467 LEU B N 1
ATOM 845 C CA . LEU B 1 65 ? 8.000 2.149 11.682 1.00 31.32 467 LEU B CA 1
ATOM 846 C C . LEU B 1 65 ? 7.929 1.433 13.033 1.00 33.32 467 LEU B C 1
ATOM 847 O O . LEU B 1 65 ? 6.891 1.428 13.689 1.00 29.21 467 LEU B O 1
ATOM 852 N N . GLN B 1 66 ? 9.047 0.842 13.446 1.00 37.18 468 GLN B N 1
ATOM 853 C CA . GLN B 1 66 ? 9.124 0.143 14.728 1.00 39.55 468 GLN B CA 1
ATOM 854 C C . GLN B 1 66 ? 9.026 1.130 15.887 1.00 34.62 468 GLN B C 1
ATOM 855 O O . GLN B 1 66 ? 8.201 0.983 16.791 1.00 34.26 468 GLN B O 1
ATOM 861 N N . GLN B 1 67 ? 9.895 2.129 15.850 1.00 29.31 469 GLN B N 1
ATOM 862 C CA . GLN B 1 67 ? 9.940 3.165 16.860 1.00 29.18 469 GLN B CA 1
ATOM 863 C C . GLN B 1 67 ? 8.585 3.865 16.918 1.00 31.42 469 GLN B C 1
ATOM 864 O O . GLN B 1 67 ? 8.064 4.147 17.997 1.00 34.08 469 GLN B O 1
ATOM 870 N N . SER B 1 68 ? 8.013 4.142 15.750 1.00 32.16 470 SER B N 1
ATOM 871 C CA . SER B 1 68 ? 6.714 4.796 15.696 1.00 32.52 470 SER B CA 1
ATOM 872 C C . SER B 1 68 ? 5.694 3.997 16.507 1.00 28.56 470 SER B C 1
ATOM 873 O O . SER B 1 68 ? 4.971 4.563 17.323 1.00 27.38 470 SER B O 1
ATOM 876 N N . LYS B 1 69 ? 5.640 2.684 16.279 1.00 23.75 471 LYS B N 1
ATOM 877 C CA . LYS B 1 69 ? 4.705 1.816 17.003 1.00 30.03 471 LYS B CA 1
ATOM 878 C C . LYS B 1 69 ? 4.963 1.794 18.522 1.00 27.72 471 LYS B C 1
ATOM 879 O O . LYS B 1 69 ? 4.033 1.717 19.323 1.00 24.59 471 LYS B O 1
ATOM 885 N N . ASP B 1 70 ? 6.224 1.855 18.919 1.00 29.02 472 ASP B N 1
ATOM 886 C CA . ASP B 1 70 ? 6.537 1.855 20.341 1.00 37.61 472 ASP B CA 1
ATOM 887 C C . ASP B 1 70 ? 6.076 3.194 20.898 1.00 37.10 472 ASP B C 1
ATOM 888 O O . ASP B 1 70 ? 5.496 3.274 21.983 1.00 35.86 472 ASP B O 1
ATOM 893 N N . TYR B 1 71 ? 6.340 4.245 20.128 1.00 39.86 473 TYR B N 1
ATOM 894 C CA . TYR B 1 71 ? 5.977 5.604 20.497 1.00 38.50 473 TYR B CA 1
ATOM 895 C C . TYR B 1 71 ? 4.490 5.794 20.748 1.00 34.53 473 TYR B C 1
ATOM 896 O O . TYR B 1 71 ? 4.105 6.438 21.725 1.00 36.30 473 TYR B O 1
ATOM 905 N N . ILE B 1 72 ? 3.652 5.237 19.880 1.00 33.40 474 ILE B N 1
ATOM 906 C CA . ILE B 1 72 ? 2.208 5.384 20.054 1.00 29.21 474 ILE B CA 1
ATOM 907 C C . ILE B 1 72 ? 1.696 4.506 21.187 1.00 31.05 474 ILE B C 1
ATOM 908 O O . ILE B 1 72 ? 0.681 4.817 21.804 1.00 31.61 474 ILE B O 1
ATOM 913 N N . LYS B 1 73 ? 2.384 3.401 21.454 1.00 31.23 475 LYS B N 1
ATOM 914 C CA . LYS B 1 73 ? 1.968 2.534 22.548 1.00 36.86 475 LYS B CA 1
ATOM 915 C C . LYS B 1 73 ? 2.216 3.253 23.869 1.00 35.17 475 LYS B C 1
ATOM 916 O O . LYS B 1 73 ? 1.433 3.124 24.809 1.00 33.86 475 LYS B O 1
ATOM 922 N N . GLU B 1 74 ? 3.296 4.027 23.930 1.00 31.88 476 GLU B N 1
ATOM 923 C CA . GLU B 1 74 ? 3.612 4.765 25.140 1.00 31.70 476 GLU B CA 1
ATOM 924 C C . GLU B 1 74 ? 2.624 5.911 25.303 1.00 32.43 476 GLU B C 1
ATOM 925 O O . GLU B 1 74 ? 2.256 6.279 26.423 1.00 26.92 476 GLU B O 1
ATOM 931 N N . ALA B 1 75 ? 2.191 6.471 24.177 1.00 28.35 477 ALA B N 1
ATOM 932 C CA . ALA B 1 75 ? 1.232 7.569 24.207 1.00 32.38 477 ALA B CA 1
ATOM 933 C C . ALA B 1 75 ? -0.102 7.092 24.798 1.00 30.40 477 ALA B C 1
ATOM 934 O O . ALA B 1 75 ? -0.673 7.743 25.657 1.00 32.44 477 ALA B O 1
ATOM 936 N N . GLN B 1 76 ? -0.590 5.948 24.341 1.00 33.82 478 GLN B N 1
ATOM 937 C CA . GLN B 1 76 ? -1.842 5.414 24.850 1.00 38.62 478 GLN B CA 1
ATOM 938 C C . GLN B 1 76 ? -1.718 5.077 26.338 1.00 41.09 478 GLN B C 1
ATOM 939 O O . GLN B 1 76 ? -2.576 5.440 27.141 1.00 40.55 478 GLN B O 1
ATOM 945 N N . ARG B 1 77 ? -0.635 4.392 26.690 1.00 40.17 479 ARG B N 1
ATOM 946 C CA . ARG B 1 77 ? -0.374 3.973 28.063 1.00 39.55 479 ARG B CA 1
ATOM 947 C C . ARG B 1 77 ? -0.436 5.165 29.029 1.00 39.39 479 ARG B C 1
ATOM 948 O O . ARG B 1 77 ? -1.119 5.108 30.049 1.00 36.59 479 ARG B O 1
ATOM 956 N N . LEU B 1 78 ? 0.269 6.241 28.699 1.00 34.78 480 LEU B N 1
ATOM 957 C CA . LEU B 1 78 ? 0.267 7.450 29.517 1.00 33.76 480 LEU B CA 1
ATOM 958 C C . LEU B 1 78 ? -1.108 8.122 29.506 1.00 37.21 480 LEU B C 1
ATOM 959 O O . LEU B 1 78 ? -1.588 8.600 30.533 1.00 34.03 480 LEU B O 1
ATOM 964 N N . LEU B 1 79 ? -1.740 8.167 28.337 1.00 34.39 481 LEU B N 1
ATOM 965 C CA . LEU B 1 79 ? -3.048 8.796 28.223 1.00 36.15 481 LEU B CA 1
ATOM 966 C C . LEU B 1 79 ? -4.033 8.159 29.191 1.00 39.54 481 LEU B C 1
ATOM 967 O O . LEU B 1 79 ? -4.869 8.846 29.778 1.00 39.30 481 LEU B O 1
ATOM 972 N N . ASP B 1 80 ? -3.931 6.841 29.344 1.00 41.40 482 ASP B N 1
ATOM 973 C CA . ASP B 1 80 ? -4.794 6.098 30.254 1.00 47.28 482 ASP B CA 1
ATOM 974 C C . ASP B 1 80 ? -4.545 6.561 31.689 1.00 45.90 482 ASP B C 1
ATOM 975 O O . ASP B 1 80 ? -5.315 6.250 32.590 1.00 48.54 482 ASP B O 1
ATOM 980 N N . THR B 1 81 ? -3.461 7.305 31.886 1.00 49.59 483 THR B N 1
ATOM 981 C CA . THR B 1 81 ? -3.089 7.827 33.199 1.00 48.91 483 THR B CA 1
ATOM 982 C C . THR B 1 81 ? -3.885 9.081 33.562 1.00 50.45 483 THR B C 1
ATOM 983 O O . THR B 1 81 ? -3.974 9.454 34.732 1.00 50.12 483 THR B O 1
ATOM 987 N N . VAL B 1 82 ? -4.464 9.730 32.557 1.00 51.70 484 VAL B N 1
ATOM 988 C CA . VAL B 1 82 ? -5.254 10.937 32.785 1.00 51.39 484 VAL B CA 1
ATOM 989 C C . VAL B 1 82 ? -6.675 10.590 33.251 1.00 51.42 484 VAL B C 1
ATOM 990 O O . VAL B 1 82 ? -7.259 9.625 32.713 1.00 46.04 484 VAL B O 1
ATOM 994 N N . ASN C 1 7 ? -3.875 26.850 29.747 1.00 52.74 143 ASN C N 1
ATOM 995 C CA . ASN C 1 7 ? -3.098 25.851 28.963 1.00 50.73 143 ASN C CA 1
ATOM 996 C C . ASN C 1 7 ? -4.013 24.943 28.157 1.00 51.00 143 ASN C C 1
ATOM 997 O O . ASN C 1 7 ? -3.553 24.182 27.301 1.00 49.74 143 ASN C O 1
ATOM 1002 N N . ILE C 1 8 ? -5.308 25.014 28.432 1.00 48.14 144 ILE C N 1
ATOM 1003 C CA . ILE C 1 8 ? -6.257 24.196 27.699 1.00 49.55 144 ILE C CA 1
ATOM 1004 C C . ILE C 1 8 ? -6.369 24.722 26.263 1.00 48.98 144 ILE C C 1
ATOM 1005 O O . ILE C 1 8 ? -6.743 23.991 25.351 1.00 51.56 144 ILE C O 1
ATOM 1010 N N . ASN C 1 9 ? -6.021 25.987 26.061 1.00 48.35 145 ASN C N 1
ATOM 1011 C CA . ASN C 1 9 ? -6.085 26.576 24.730 1.00 43.88 145 ASN C CA 1
ATOM 1012 C C . ASN C 1 9 ? -4.918 26.101 23.862 1.00 40.90 145 ASN C C 1
ATOM 1013 O O . ASN C 1 9 ? -5.104 25.681 22.719 1.00 36.15 145 ASN C O 1
ATOM 1015 N N . LYS C 1 10 ? -3.715 26.171 24.416 1.00 39.95 146 LYS C N 1
ATOM 1016 C CA . LYS C 1 10 ? -2.519 25.764 23.699 1.00 43.22 146 LYS C CA 1
ATOM 1017 C C . LYS C 1 10 ? -2.518 24.282 23.363 1.00 41.95 146 LYS C C 1
ATOM 1018 O O . LYS C 1 10 ? -2.121 23.901 22.262 1.00 41.77 146 LYS C O 1
ATOM 1024 N N . LEU C 1 11 ? -2.969 23.447 24.297 1.00 42.02 147 LEU C N 1
ATOM 1025 C CA . LEU C 1 11 ? -3.029 22.003 24.055 1.00 48.68 147 LEU C CA 1
ATOM 1026 C C . LEU C 1 11 ? -3.899 21.710 22.836 1.00 45.48 147 LEU C C 1
ATOM 1027 O O . LEU C 1 11 ? -3.495 20.976 21.935 1.00 42.96 147 LEU C O 1
ATOM 1032 N N . LYS C 1 12 ? -5.092 22.297 22.825 1.00 43.87 148 LYS C N 1
ATOM 1033 C CA . LYS C 1 12 ? -6.044 22.140 21.733 1.00 43.81 148 LYS C CA 1
ATOM 1034 C C . LYS C 1 12 ? -5.419 22.609 20.423 1.00 43.65 148 LYS C C 1
ATOM 1035 O O . LYS C 1 12 ? -5.433 21.898 19.416 1.00 43.48 148 LYS C O 1
ATOM 1041 N N . SER C 1 13 ? -4.863 23.813 20.449 1.00 41.26 149 SER C N 1
ATOM 1042 C CA . SER C 1 13 ? -4.234 24.387 19.272 1.00 40.40 149 SER C CA 1
ATOM 1043 C C . SER C 1 13 ? -3.084 23.510 18.794 1.00 38.85 149 SER C C 1
ATOM 1044 O O . SER C 1 13 ? -2.843 23.383 17.597 1.00 37.28 149 SER C O 1
ATOM 1047 N N . SER C 1 14 ? -2.383 22.902 19.747 1.00 38.83 150 SER C N 1
ATOM 1048 C CA . SER C 1 14 ? -1.255 22.030 19.447 1.00 34.88 150 SER C CA 1
ATOM 1049 C C . SER C 1 14 ? -1.698 20.680 18.900 1.00 36.95 150 SER C C 1
ATOM 1050 O O . SER C 1 14 ? -1.032 20.102 18.038 1.00 36.58 150 SER C O 1
ATOM 1053 N N . ILE C 1 15 ? -2.809 20.165 19.414 1.00 34.49 151 ILE C N 1
ATOM 1054 C CA . ILE C 1 15 ? -3.323 18.887 18.951 1.00 32.59 151 ILE C CA 1
ATOM 1055 C C . ILE C 1 15 ? -3.885 19.053 17.542 1.00 35.32 151 ILE C C 1
ATOM 1056 O O . ILE C 1 15 ? -3.848 18.118 16.737 1.00 33.90 151 ILE C O 1
ATOM 1061 N N . GLU C 1 16 ? -4.394 20.248 17.241 1.00 33.14 152 GLU C N 1
ATOM 1062 C CA . GLU C 1 16 ? -4.948 20.523 15.912 1.00 36.91 152 GLU C CA 1
ATOM 1063 C C . GLU C 1 16 ? -3.868 20.345 14.840 1.00 29.06 152 GLU C C 1
ATOM 1064 O O . GLU C 1 16 ? -4.130 19.793 13.781 1.00 34.58 152 GLU C O 1
ATOM 1070 N N . SER C 1 17 ? -2.661 20.821 15.118 1.00 29.96 153 SER C N 1
ATOM 1071 C CA . SER C 1 17 ? -1.559 20.670 14.179 1.00 35.08 153 SER C CA 1
ATOM 1072 C C . SER C 1 17 ? -1.191 19.189 14.078 1.00 37.36 153 SER C C 1
ATOM 1073 O O . SER C 1 17 ? -0.847 18.692 13.000 1.00 33.68 153 SER C O 1
ATOM 1076 N N . THR C 1 18 ? -1.251 18.488 15.207 1.00 35.22 1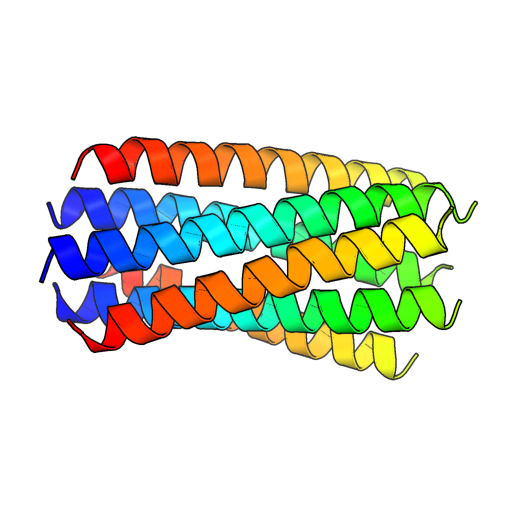54 THR C N 1
ATOM 1077 C CA . THR C 1 18 ? -0.942 17.066 15.201 1.00 34.54 154 THR C CA 1
ATOM 1078 C C . THR C 1 18 ? -1.884 16.403 14.206 1.00 29.91 154 THR C C 1
ATOM 1079 O O . THR C 1 18 ? -1.445 15.726 13.276 1.00 25.10 154 THR C O 1
ATOM 1083 N N . ASN C 1 19 ? -3.182 16.622 14.409 1.00 32.66 155 ASN C N 1
ATOM 1084 C CA . ASN C 1 19 ? -4.215 16.069 13.539 1.00 33.17 155 ASN C CA 1
ATOM 1085 C C . ASN C 1 19 ? -4.002 16.417 12.062 1.00 31.71 155 ASN C C 1
ATOM 1086 O O . ASN C 1 19 ? -4.165 15.559 11.196 1.00 32.82 155 ASN C O 1
ATOM 1091 N N . GLU C 1 20 ? -3.648 17.668 11.773 1.00 22.44 156 GLU C N 1
ATOM 1092 C CA . GLU C 1 20 ? -3.404 18.068 10.398 1.00 29.12 156 GLU C CA 1
ATOM 1093 C C . GLU C 1 20 ? -2.217 17.282 9.860 1.00 32.98 156 GLU C C 1
ATOM 1094 O O . GLU C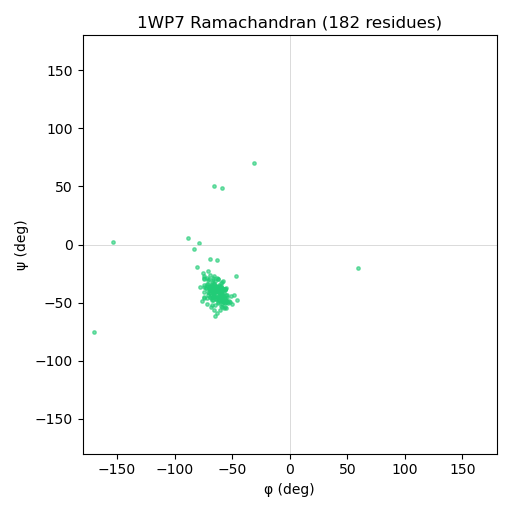 1 20 ? -2.209 16.869 8.698 1.00 29.95 156 GLU C O 1
ATOM 1100 N N . ALA C 1 21 ? -1.216 17.081 10.718 1.00 25.68 157 ALA C N 1
ATOM 1101 C CA . ALA C 1 21 ? -0.031 16.330 10.347 1.00 23.17 157 ALA C CA 1
ATOM 1102 C C . ALA C 1 21 ? -0.465 14.922 9.922 1.00 27.24 157 ALA C C 1
ATOM 1103 O O . ALA C 1 21 ? 0.065 14.366 8.955 1.00 25.25 157 ALA C O 1
ATOM 1105 N N . VAL C 1 22 ? -1.449 14.366 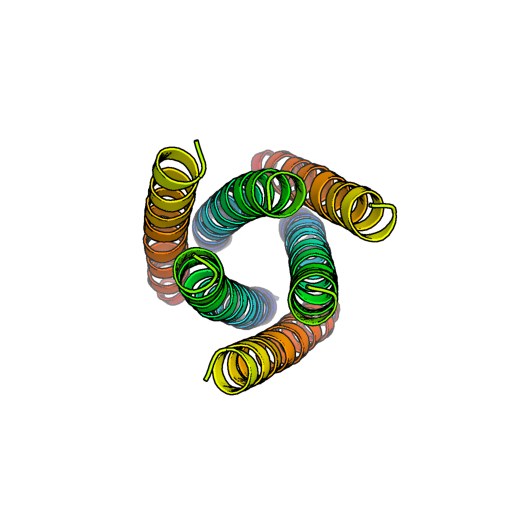10.631 1.00 23.14 158 VAL C N 1
ATOM 1106 C CA . VAL C 1 22 ? -1.974 13.030 10.333 1.00 22.60 158 VAL C CA 1
ATOM 1107 C C . VAL C 1 22 ? -2.780 13.005 9.032 1.00 27.28 158 VAL C C 1
ATOM 1108 O O . VAL C 1 22 ? -2.685 12.051 8.246 1.00 20.92 158 VAL C O 1
ATOM 1112 N N . VAL C 1 23 ? -3.582 14.042 8.801 1.00 27.05 159 VAL C N 1
ATOM 1113 C CA . VAL C 1 23 ? -4.351 14.106 7.564 1.00 22.97 159 VAL C CA 1
ATOM 1114 C C . VAL C 1 23 ? -3.370 14.048 6.405 1.00 17.90 159 VAL C C 1
ATOM 1115 O O . VAL C 1 23 ? -3.583 13.316 5.439 1.00 30.34 159 VAL C O 1
ATOM 1119 N N . LYS C 1 24 ? -2.287 14.811 6.521 1.00 21.73 160 LYS C N 1
ATOM 1120 C CA . LYS C 1 24 ? -1.270 14.839 5.483 1.00 28.89 160 LYS C CA 1
ATOM 1121 C C . LYS C 1 24 ? -0.615 13.478 5.226 1.00 25.74 160 LYS C C 1
ATOM 1122 O O . LYS C 1 24 ? -0.317 13.148 4.070 1.00 19.89 160 LYS C O 1
ATOM 1128 N N . LEU C 1 25 ? -0.386 12.702 6.291 1.00 26.86 161 LEU C N 1
ATOM 1129 C CA . LEU C 1 25 ? 0.209 11.371 6.132 1.00 30.03 161 LEU C CA 1
ATOM 1130 C C . LEU C 1 25 ? -0.770 10.452 5.422 1.00 23.76 161 LEU C C 1
ATOM 1131 O O . LEU C 1 25 ? -0.375 9.649 4.584 1.00 23.31 161 LEU C O 1
ATOM 1136 N N . GLN C 1 26 ? -2.052 10.586 5.745 1.00 26.49 162 GLN C N 1
ATOM 1137 C CA . GLN C 1 26 ? -3.077 9.761 5.106 1.00 28.09 162 GLN C CA 1
ATOM 1138 C C . GLN C 1 26 ? -3.151 10.107 3.619 1.00 34.37 162 GLN C C 1
ATOM 1139 O O . GLN C 1 26 ? -3.319 9.220 2.770 1.00 28.92 162 GLN C O 1
ATOM 1145 N N . GLU C 1 27 ? -3.032 11.396 3.303 1.00 26.11 163 GLU C N 1
ATOM 1146 C CA . GLU C 1 27 ? -3.064 11.812 1.910 1.00 34.77 163 GLU C CA 1
ATOM 1147 C C . GLU C 1 27 ? -1.843 11.233 1.217 1.00 33.57 163 GLU C C 1
ATOM 1148 O O . GLU C 1 27 ? -1.913 10.795 0.066 1.00 31.79 163 GLU C O 1
ATOM 1154 N N . THR C 1 28 ? -0.714 11.256 1.925 1.00 34.65 164 THR C N 1
ATOM 1155 C CA . THR C 1 28 ? 0.540 10.731 1.382 1.00 28.78 164 THR C CA 1
ATOM 1156 C C . THR C 1 28 ? 0.389 9.240 1.134 1.00 28.32 164 THR C C 1
ATOM 1157 O O . THR C 1 28 ? 0.881 8.714 0.136 1.00 29.56 164 THR C O 1
ATOM 1161 N N . ALA C 1 29 ? -0.318 8.578 2.049 1.00 30.21 165 ALA C N 1
ATOM 1162 C CA . ALA C 1 29 ? -0.593 7.148 1.975 1.00 26.44 165 ALA C CA 1
ATOM 1163 C C . ALA C 1 29 ? -1.497 6.856 0.776 1.00 28.89 165 ALA C C 1
ATOM 1164 O O . ALA C 1 29 ? -1.272 5.901 0.035 1.00 24.80 165 ALA C O 1
ATOM 1166 N N . GLU C 1 30 ? -2.528 7.678 0.594 1.00 30.50 166 GLU C N 1
ATOM 1167 C CA . GLU C 1 30 ? -3.444 7.503 -0.534 1.00 31.92 166 GLU C CA 1
ATOM 1168 C C . GLU C 1 30 ? -2.693 7.547 -1.853 1.00 28.56 166 GLU C C 1
ATOM 1169 O O . GLU C 1 30 ? -2.865 6.679 -2.702 1.00 31.47 166 GLU C O 1
ATOM 1175 N N . LYS C 1 31 ? -1.861 8.567 -2.024 1.00 25.96 167 LYS C N 1
ATOM 1176 C CA . LYS C 1 31 ? -1.117 8.696 -3.262 1.00 30.77 167 LYS C CA 1
ATOM 1177 C C . LYS C 1 31 ? -0.192 7.501 -3.423 1.00 32.30 167 LYS C C 1
ATOM 1178 O O . LYS C 1 31 ? 0.090 7.074 -4.549 1.00 28.51 167 LYS C O 1
ATOM 1184 N N . THR C 1 32 ? 0.247 6.952 -2.289 1.00 31.10 168 THR C N 1
ATOM 1185 C CA . THR C 1 32 ? 1.105 5.775 -2.278 1.00 29.70 168 THR C CA 1
ATOM 1186 C C . THR C 1 32 ? 0.384 4.598 -2.934 1.00 30.20 168 THR C C 1
ATOM 1187 O O . THR C 1 32 ? 0.955 3.904 -3.781 1.00 24.39 168 THR C O 1
ATOM 1191 N N . VAL C 1 33 ? -0.868 4.376 -2.529 1.00 28.15 169 VAL C N 1
ATOM 1192 C CA . VAL C 1 33 ? -1.687 3.299 -3.087 1.00 30.03 169 VAL C CA 1
ATOM 1193 C C . VAL C 1 33 ? -1.828 3.531 -4.595 1.00 35.63 169 VAL C C 1
ATOM 1194 O O . VAL C 1 33 ? -1.826 2.587 -5.390 1.00 36.45 169 VAL C O 1
ATOM 1198 N N . TYR C 1 34 ? -1.965 4.799 -4.968 1.00 35.46 170 TYR C N 1
ATOM 1199 C CA . TYR C 1 34 ? -2.114 5.191 -6.365 1.00 44.98 170 TYR C CA 1
ATOM 1200 C C . TYR C 1 34 ? -0.853 4.889 -7.188 1.00 40.77 170 TYR C C 1
ATOM 1201 O O . TYR C 1 34 ? -0.942 4.376 -8.306 1.00 33.81 170 TYR C O 1
ATOM 1210 N N . VAL C 1 35 ? 0.320 5.209 -6.644 1.00 36.24 171 VAL C N 1
ATOM 1211 C CA . VAL C 1 35 ? 1.559 4.953 -7.374 1.00 35.78 171 VAL C CA 1
ATOM 1212 C C . VAL C 1 35 ? 1.843 3.451 -7.419 1.00 39.36 171 VAL C C 1
ATOM 1213 O O . VAL C 1 35 ? 2.467 2.959 -8.363 1.00 31.76 171 VAL C O 1
ATOM 1217 N N . LEU C 1 36 ? 1.375 2.722 -6.407 1.00 36.29 172 LEU C N 1
ATOM 1218 C CA . LEU C 1 36 ? 1.570 1.276 -6.373 1.00 39.55 172 LEU C CA 1
ATOM 1219 C C . LEU C 1 36 ? 0.727 0.608 -7.457 1.00 37.33 172 LEU C C 1
ATOM 1220 O O . LEU C 1 36 ? 1.197 -0.305 -8.136 1.00 38.34 172 LEU C O 1
ATOM 1225 N N . THR C 1 37 ? -0.511 1.064 -7.625 1.00 36.37 173 THR C N 1
ATOM 1226 C CA . THR C 1 37 ? -1.384 0.497 -8.649 1.00 40.59 173 THR C CA 1
ATOM 1227 C C . THR C 1 37 ? -0.876 0.900 -10.033 1.00 41.60 173 THR C C 1
ATOM 1228 O O . THR C 1 37 ? -0.936 0.116 -10.976 1.00 42.52 173 THR C O 1
ATOM 1232 N N . ALA C 1 38 ? -0.382 2.128 -10.153 1.00 41.95 174 ALA C N 1
ATOM 1233 C CA . ALA C 1 38 ? 0.151 2.601 -11.416 1.00 42.06 174 ALA C CA 1
ATOM 1234 C C . ALA C 1 38 ? 1.171 1.570 -11.880 1.00 45.77 174 ALA C C 1
ATOM 1235 O O . ALA C 1 38 ? 1.146 1.128 -13.029 1.00 44.78 174 ALA C O 1
ATOM 1237 N N . LEU C 1 39 ? 2.062 1.186 -10.971 1.00 47.79 175 LEU C N 1
ATOM 1238 C CA . LEU C 1 39 ? 3.084 0.188 -11.262 1.00 48.31 175 LEU C CA 1
ATOM 1239 C C . LEU C 1 39 ? 2.488 -1.222 -11.209 1.00 48.68 175 LEU C C 1
ATOM 1240 O O . LEU C 1 39 ? 1.685 -1.611 -12.067 1.00 53.83 175 LEU C O 1
ATOM 1245 N N . SER C 1 55 ? 5.568 9.839 -11.292 1.00 54.51 457 SER C N 1
ATOM 1246 C CA . SER C 1 55 ? 6.395 11.024 -11.498 1.00 53.80 457 SER C CA 1
ATOM 1247 C C . SER C 1 55 ? 5.734 12.230 -10.843 1.00 51.66 457 SER C C 1
ATOM 1248 O O . SER C 1 55 ? 6.167 12.673 -9.778 1.00 46.77 457 SER C O 1
ATOM 1251 N N . SER C 1 56 ? 4.685 12.756 -11.477 1.00 48.76 458 SER C N 1
ATOM 1252 C CA . SER C 1 56 ? 3.969 13.900 -10.917 1.00 46.25 458 SER C CA 1
ATOM 1253 C C . SER C 1 56 ? 3.274 13.451 -9.638 1.00 38.70 458 SER C C 1
ATOM 1254 O O . SER C 1 56 ? 3.205 14.204 -8.662 1.00 42.07 458 SER C O 1
ATOM 1257 N N . GLN C 1 57 ? 2.765 12.221 -9.639 1.00 33.78 459 GLN C N 1
ATOM 1258 C CA . GLN C 1 57 ? 2.104 11.694 -8.453 1.00 35.15 459 GLN C CA 1
ATOM 1259 C C . GLN C 1 57 ? 3.139 11.651 -7.328 1.00 33.42 459 GLN C C 1
ATOM 1260 O O . GLN C 1 57 ? 2.835 11.981 -6.181 1.00 27.54 459 GLN C O 1
ATOM 1266 N N . ILE C 1 58 ? 4.366 11.253 -7.668 1.00 37.68 460 ILE C N 1
ATOM 1267 C CA . ILE C 1 58 ? 5.457 11.193 -6.695 1.00 35.44 460 ILE C CA 1
ATOM 1268 C C . ILE C 1 58 ? 5.772 12.582 -6.157 1.00 36.14 460 ILE C C 1
ATOM 1269 O O . ILE C 1 58 ? 6.022 12.745 -4.963 1.00 30.18 460 ILE C O 1
ATOM 1274 N N . SER C 1 59 ? 5.747 13.586 -7.030 1.00 36.33 461 SER C N 1
ATOM 1275 C CA . SER C 1 59 ? 5.993 14.954 -6.589 1.00 38.87 461 SER C CA 1
ATOM 1276 C C . SER C 1 59 ? 4.862 15.368 -5.649 1.00 38.44 461 SER C C 1
ATOM 1277 O O . SER C 1 59 ? 5.084 16.059 -4.650 1.00 32.09 461 SER C O 1
ATOM 1280 N N . SER C 1 60 ? 3.648 14.939 -5.981 1.00 36.91 462 SER C N 1
ATOM 1281 C CA . SER C 1 60 ? 2.485 15.237 -5.158 1.00 37.15 462 SER C CA 1
ATOM 1282 C C . SER C 1 60 ? 2.709 14.622 -3.778 1.00 34.16 462 SER C C 1
ATOM 1283 O O . SER C 1 60 ? 2.476 15.274 -2.758 1.00 34.79 462 SER C O 1
ATOM 1286 N N . MET C 1 61 ? 3.172 13.372 -3.753 1.00 32.99 463 MET C N 1
ATOM 1287 C CA . MET C 1 61 ? 3.425 12.677 -2.492 1.00 27.37 463 MET C CA 1
ATOM 1288 C C . MET C 1 61 ? 4.342 13.497 -1.613 1.00 27.79 463 MET C C 1
ATOM 1289 O O . MET C 1 61 ? 4.058 13.712 -0.431 1.00 27.62 463 MET C O 1
ATOM 1294 N N . ASN C 1 62 ? 5.439 13.950 -2.213 1.00 29.84 464 ASN C N 1
ATOM 1295 C CA . ASN C 1 62 ? 6.440 14.763 -1.541 1.00 31.06 464 ASN C CA 1
ATOM 1296 C C . ASN C 1 62 ? 5.809 15.991 -0.924 1.00 33.18 464 ASN C C 1
ATOM 1297 O O . ASN C 1 62 ? 6.200 16.427 0.152 1.00 27.23 464 ASN C O 1
ATOM 1302 N N . GLN C 1 63 ? 4.827 16.544 -1.629 1.00 36.89 465 GLN C N 1
ATOM 1303 C CA . GLN C 1 63 ? 4.132 17.735 -1.180 1.00 37.04 465 GLN C CA 1
ATOM 1304 C C . GLN C 1 63 ? 3.319 17.515 0.083 1.00 29.66 465 GLN C C 1
ATOM 1305 O O . GLN C 1 63 ? 3.510 18.223 1.081 1.00 30.31 465 GLN C O 1
ATOM 1311 N N . SER C 1 64 ? 2.406 16.549 0.047 1.00 22.34 466 SER C N 1
ATOM 1312 C CA . SER C 1 64 ? 1.599 16.272 1.226 1.00 29.09 466 SER C CA 1
ATOM 1313 C C . SER C 1 64 ? 2.473 15.811 2.396 1.00 31.08 466 SER C C 1
ATOM 1314 O O . SER C 1 64 ? 2.145 16.057 3.556 1.00 31.10 466 SER C O 1
ATOM 1317 N N . LEU C 1 65 ? 3.593 15.155 2.088 1.00 26.43 467 LEU C N 1
ATOM 1318 C CA . LEU C 1 65 ? 4.485 14.688 3.133 1.00 28.73 467 LEU C CA 1
ATOM 1319 C C . LEU C 1 65 ? 5.212 15.865 3.786 1.00 25.89 467 LEU C C 1
ATOM 1320 O O . LEU C 1 65 ? 5.330 15.928 5.007 1.00 26.15 467 LEU C O 1
ATOM 1325 N N . GLN C 1 66 ? 5.697 16.805 2.985 1.00 24.06 468 GLN C N 1
ATOM 1326 C CA . GLN C 1 66 ? 6.391 17.960 3.555 1.00 31.47 468 GLN C CA 1
ATOM 1327 C C . GLN C 1 66 ? 5.416 18.810 4.377 1.00 30.75 468 GLN C C 1
ATOM 1328 O O . GLN C 1 66 ? 5.792 19.401 5.392 1.00 29.69 468 GLN C O 1
ATOM 1334 N N . GLN C 1 67 ? 4.162 18.865 3.942 1.00 27.45 469 GLN C N 1
ATOM 1335 C CA . GLN C 1 67 ? 3.156 19.614 4.688 1.00 31.99 469 GLN C CA 1
ATOM 1336 C C . GLN C 1 67 ? 3.004 18.935 6.040 1.00 26.80 469 GLN C C 1
ATOM 1337 O O . GLN C 1 67 ? 2.941 19.595 7.077 1.00 25.42 469 GLN C O 1
ATOM 1343 N N . SER C 1 68 ? 2.946 17.606 6.021 1.00 30.01 470 SER C N 1
ATOM 1344 C CA . SER C 1 68 ? 2.806 16.847 7.259 1.00 32.28 470 SER C CA 1
ATOM 1345 C C . SER C 1 68 ? 3.938 17.208 8.208 1.00 26.84 470 SER C C 1
ATOM 1346 O O . SER C 1 68 ? 3.705 17.474 9.383 1.00 33.87 470 SER C O 1
ATOM 1349 N N . LYS C 1 69 ? 5.157 17.232 7.678 1.00 23.91 471 LYS C N 1
ATOM 1350 C CA . LYS C 1 69 ? 6.340 17.552 8.452 1.00 23.95 471 LYS C CA 1
ATOM 1351 C C . LYS C 1 69 ? 6.249 18.912 9.128 1.00 33.77 471 LYS C C 1
ATOM 1352 O O . LYS C 1 69 ? 6.667 19.061 10.277 1.00 33.05 471 LYS C O 1
ATOM 1358 N N . ASP C 1 70 ? 5.727 19.905 8.406 1.00 32.52 472 ASP C N 1
ATOM 1359 C CA . ASP C 1 70 ? 5.575 21.256 8.940 1.00 32.37 472 ASP C CA 1
ATOM 1360 C C . ASP C 1 70 ? 4.515 21.311 10.026 1.00 29.69 472 ASP C C 1
ATOM 1361 O O . ASP C 1 70 ? 4.714 21.938 11.058 1.00 27.64 472 ASP C O 1
ATOM 1366 N N . TYR C 1 71 ? 3.380 20.672 9.773 1.00 30.50 473 TYR C N 1
ATOM 1367 C CA . TYR C 1 71 ? 2.293 20.639 10.742 1.00 31.43 473 TYR C CA 1
ATOM 1368 C C . TYR C 1 71 ? 2.704 19.953 12.047 1.00 30.97 473 TYR C C 1
ATOM 1369 O O . TYR C 1 71 ? 2.306 20.382 13.125 1.00 31.59 473 TYR C O 1
ATOM 1378 N N . ILE C 1 72 ? 3.495 18.887 11.947 1.00 30.25 474 ILE C N 1
ATOM 1379 C CA . ILE C 1 72 ? 3.930 18.155 13.127 1.00 29.38 474 ILE C CA 1
ATOM 1380 C C . ILE C 1 72 ? 4.971 19.012 13.847 1.00 36.69 474 ILE C C 1
ATOM 1381 O O . ILE C 1 72 ? 5.024 19.060 15.089 1.00 33.56 474 ILE C O 1
ATOM 1386 N N . LYS C 1 73 ? 5.790 19.693 13.049 1.00 36.03 475 LYS C N 1
ATOM 1387 C CA . LYS C 1 73 ? 6.835 20.569 13.563 1.00 32.63 475 LYS C CA 1
ATOM 1388 C C .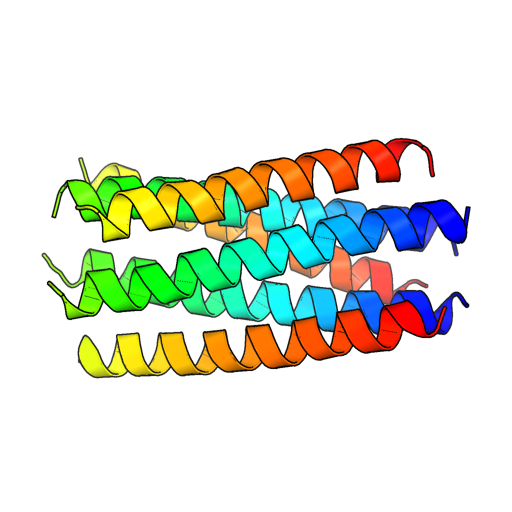 LYS C 1 73 ? 6.191 21.649 14.426 1.00 36.44 475 LYS C C 1
ATOM 1389 O O . LYS C 1 73 ? 6.652 21.939 15.536 1.00 31.85 475 LYS C O 1
ATOM 1395 N N . GLU C 1 74 ? 5.118 22.237 13.900 1.00 32.59 476 GLU C N 1
ATOM 1396 C CA . GLU C 1 74 ? 4.382 23.299 14.589 1.00 33.33 476 GLU C CA 1
ATOM 1397 C C . GLU C 1 74 ? 3.657 22.801 15.837 1.00 31.51 476 GLU C C 1
ATOM 1398 O O . GLU C 1 74 ? 3.594 23.507 16.836 1.00 30.41 476 GLU C O 1
ATOM 1404 N N . ALA C 1 75 ? 3.096 21.593 15.775 1.00 33.25 477 ALA C N 1
ATOM 1405 C CA . ALA C 1 75 ? 2.393 21.017 16.924 1.00 33.38 477 ALA C CA 1
ATOM 1406 C C . ALA C 1 75 ? 3.369 20.900 18.093 1.00 31.44 477 ALA C C 1
ATOM 1407 O O . ALA C 1 75 ? 3.040 21.253 19.226 1.00 36.24 477 ALA C O 1
ATOM 1409 N N . GLN C 1 76 ? 4.573 20.412 17.814 1.00 30.89 478 GLN C N 1
ATOM 1410 C CA . GLN C 1 76 ? 5.594 20.267 18.849 1.00 36.82 478 GLN C CA 1
ATOM 1411 C C . GLN C 1 76 ? 5.883 21.618 19.477 1.00 38.91 478 GLN C C 1
ATOM 1412 O O . GLN C 1 76 ? 5.826 21.779 20.692 1.00 43.64 478 GLN C O 1
ATOM 1418 N N . ARG C 1 77 ? 6.211 22.582 18.626 1.00 38.38 479 ARG C N 1
ATOM 1419 C CA . ARG C 1 77 ? 6.533 23.932 19.063 1.00 44.30 479 ARG C CA 1
ATOM 1420 C C . ARG C 1 77 ? 5.452 24.512 19.963 1.00 44.68 479 ARG C C 1
ATOM 1421 O O . ARG C 1 77 ? 5.744 25.062 21.028 1.00 43.79 479 ARG C O 1
ATOM 1429 N N . LEU C 1 78 ? 4.204 24.415 19.517 1.00 42.26 480 LEU C N 1
ATOM 1430 C CA . LEU C 1 78 ? 3.096 24.919 20.307 1.00 41.38 480 LEU C CA 1
ATOM 1431 C C . LEU C 1 78 ? 2.989 24.090 21.577 1.00 40.34 480 LEU C C 1
ATOM 1432 O O . LEU C 1 78 ? 2.627 24.602 22.635 1.00 39.23 480 LEU C O 1
ATOM 1437 N N . LEU C 1 79 ? 3.311 22.805 21.481 1.00 38.44 481 LEU C N 1
ATOM 1438 C CA . LEU C 1 79 ? 3.243 21.952 22.659 1.00 40.88 481 LEU C CA 1
ATOM 1439 C C . LEU C 1 79 ? 4.232 22.452 23.702 1.00 39.87 481 LEU C C 1
ATOM 1440 O O . LEU C 1 79 ? 3.868 22.664 24.855 1.00 40.20 481 LEU C O 1
ATOM 1445 N N . ASP C 1 80 ? 5.477 22.658 23.285 1.00 43.23 482 ASP C N 1
ATOM 1446 C CA . ASP C 1 80 ? 6.526 23.132 24.182 1.00 50.03 482 ASP C CA 1
ATOM 1447 C C . ASP C 1 80 ? 6.139 24.314 25.071 1.00 53.45 482 ASP C C 1
ATOM 1448 O O . ASP C 1 80 ? 6.701 24.487 26.155 1.00 53.25 482 ASP C O 1
ATOM 1453 N N . THR C 1 81 ? 5.189 25.126 24.620 1.00 54.85 483 THR C N 1
ATOM 1454 C CA . THR C 1 81 ? 4.755 26.277 25.403 1.00 58.78 483 THR C CA 1
ATOM 1455 C C . THR C 1 81 ? 3.619 25.925 26.370 1.00 62.44 483 THR C C 1
ATOM 1456 O O . THR C 1 81 ? 3.061 26.803 27.030 1.00 60.88 483 THR C O 1
ATOM 1460 N N . VAL C 1 82 ? 3.273 24.643 26.450 1.00 61.83 484 VAL C N 1
ATOM 1461 C CA . VAL C 1 82 ? 2.208 24.203 27.347 1.00 59.47 484 VAL C CA 1
ATOM 1462 C C . VAL C 1 82 ? 2.821 23.682 28.642 1.00 59.69 484 VAL C C 1
ATOM 1463 O O . VAL C 1 82 ? 4.061 23.551 28.684 1.00 58.40 484 VAL C O 1
#

Radius of gyration: 16.19 Å; Cα contacts (8 Å, |Δi|>4): 275; chains: 3; bounding box: 36×38×46 Å

InterPro domains:
  IPR000776 Precursor fusion glycoprotein F0, Paramyxoviridae [PF00523] (29-509)